Protein AF-A0A9W6T8D8-F1 (afdb_monomer_lite)

pLDDT: mean 71.71, std 23.25, range [27.03, 98.31]

Secondary structure (DSSP, 8-state):
-EEEEE-TTS-EEEEEES-EEEE--TTS--EEEEEEEEEEEE-SSSTT-EEEEEEEEEEEEEEE--SS------S-----------PPEEEEEEEEEEEEE-TT--HHHHHHHHHHHHHHHHHHHHHHHHHT-S---SS-----------PPP---EEEEEEEEEEEEEPPPHHHHHHHHHHHHHHHHHHHHHHHHHHHHHHHHHHHHHHHHH-TT-EEETTEEEPPTT-TTS---TTS----------PPP-------------------------------------

InterPro domains:
  IPR045167 Hobbit [PF10344] (85-202)
  IPR045167 Hobbit [PTHR15678] (3-265)

Organism: Candida boidinii (NCBI:txid5477)

Foldseek 3Di:
DKDWDQFPVRWIKIWDFDDWDWDDDPPDFTKIWTQKIWIWTAAPVDPPDTDTFKIFGTKMKTWPQDLDDDDDDPPDDDDDDDDSPSFTEIEIATAEIEGEAEPPRPVVVVVVRVVVVVLVVVLVVVQVVVVPDPPDDPPDDSDRDDDDDDDDDPDHHYHYHYNYYHYYYDDDPVVVVVVVVVVVVVVVVVVVVVVVVVVVVVVVVVVVVCCVVCVQFDDDPNHTDDHPPDPPPDDPVPPDDDPDPPPPPDPDDPPDDDDDDDDDDDDDDDDDDDPPPPPPPDDDDDDDD

Radius of gyration: 36.95 Å; chains: 1; bounding box: 93×51×104 Å

Sequence (289 aa):
MMLHVTLPSSIKLLLELSSFDLKKSSSQIPHMSFTALRFYSIHPYKEDMWTPLLILSYAVIKLNMDKNLPIDTDQHSEDSDDHEDSSTQILIDATSFRFEVPFEFVFYKVFDNLLTFFKSCKQLKYNFKNLMKSDLPKDFKNSTILPVKVHPLKVPKIRLKAKYFEFSMHDDPLEVRLASIYLIGFIEQKSRISKLTSFATLETKWKNELMEKYPNIKFKNGIPVPPEGNNNYYDSSLTLKNNETIHHNGPPLFQNNSFHSTSSSPTVERERSRTKSIKIRKRISKFRI

Structure (mmCIF, N/CA/C/O backbone):
data_AF-A0A9W6T8D8-F1
#
_entry.id   AF-A0A9W6T8D8-F1
#
loop_
_atom_site.group_PDB
_atom_site.id
_atom_site.type_symbol
_atom_site.label_atom_id
_atom_site.label_alt_id
_atom_site.label_comp_id
_atom_site.label_asym_id
_atom_site.label_entity_id
_atom_site.label_seq_id
_atom_site.pdbx_PDB_ins_code
_atom_site.Cartn_x
_atom_site.Cartn_y
_atom_site.Cartn_z
_atom_site.occupancy
_atom_site.B_iso_or_equiv
_atom_site.auth_seq_id
_atom_site.auth_comp_id
_atom_site.auth_asym_id
_atom_site.auth_atom_id
_atom_site.pdbx_PDB_model_num
ATOM 1 N N . MET A 1 1 ? -8.307 6.055 -18.813 1.00 84.19 1 MET A N 1
ATOM 2 C CA . MET A 1 1 ? -7.690 4.941 -19.567 1.00 84.19 1 MET A CA 1
ATOM 3 C C . MET A 1 1 ? -7.432 3.781 -18.622 1.00 84.19 1 MET A C 1
ATOM 5 O O . MET A 1 1 ? -6.926 4.007 -17.530 1.00 84.19 1 MET A O 1
ATOM 9 N N . MET A 1 2 ? -7.779 2.564 -19.029 1.00 87.94 2 MET A N 1
ATOM 10 C CA . MET A 1 2 ? -7.555 1.350 -18.247 1.00 87.94 2 MET A CA 1
ATOM 11 C C . MET A 1 2 ? -6.718 0.381 -19.081 1.00 87.94 2 MET A C 1
ATOM 13 O O . MET A 1 2 ? -7.035 0.143 -20.244 1.00 87.94 2 MET A O 1
ATOM 17 N N . LEU A 1 3 ? -5.630 -0.125 -18.509 1.00 89.38 3 LEU A N 1
ATOM 18 C CA . LEU A 1 3 ? -4.681 -1.017 -19.158 1.00 89.38 3 LEU A CA 1
ATOM 19 C C . LEU A 1 3 ? -4.629 -2.333 -18.384 1.00 89.38 3 LEU A C 1
ATOM 21 O O . LEU A 1 3 ? -4.233 -2.364 -17.220 1.00 89.38 3 LEU A O 1
ATOM 25 N N . HIS A 1 4 ? -5.007 -3.417 -19.052 1.00 89.69 4 HIS A N 1
ATOM 26 C CA . HIS A 1 4 ? -4.868 -4.769 -18.529 1.00 89.69 4 HIS A CA 1
ATOM 27 C C . HIS A 1 4 ? -3.525 -5.348 -18.984 1.00 89.69 4 HIS A C 1
ATOM 29 O O . HIS A 1 4 ? -3.260 -5.434 -20.183 1.00 89.69 4 HIS A O 1
ATOM 35 N N . VAL A 1 5 ? -2.671 -5.729 -18.036 1.00 86.12 5 VAL A N 1
ATOM 36 C CA . VAL A 1 5 ? -1.340 -6.283 -18.305 1.00 86.12 5 VAL A CA 1
ATOM 37 C C . VAL A 1 5 ? -1.267 -7.692 -17.737 1.00 86.12 5 VAL A C 1
ATOM 39 O O . VAL A 1 5 ? -1.372 -7.896 -16.531 1.00 86.12 5 VAL A O 1
ATOM 42 N N . THR A 1 6 ? -1.050 -8.671 -18.609 1.00 86.12 6 THR A N 1
ATOM 43 C CA . THR A 1 6 ? -0.753 -10.051 -18.216 1.00 86.12 6 THR A CA 1
ATOM 44 C C . THR A 1 6 ? 0.753 -10.266 -18.232 1.00 86.12 6 THR A C 1
ATOM 46 O O . THR A 1 6 ? 1.388 -10.193 -19.286 1.00 86.12 6 THR A O 1
ATOM 49 N N . LEU A 1 7 ? 1.333 -10.516 -17.063 1.00 83.81 7 LEU A N 1
ATOM 50 C CA . LEU A 1 7 ? 2.748 -10.841 -16.921 1.00 83.81 7 LEU A CA 1
ATOM 51 C C . LEU A 1 7 ? 3.029 -12.309 -17.312 1.00 83.81 7 LEU A C 1
ATOM 53 O O . LEU A 1 7 ? 2.110 -13.131 -17.283 1.00 83.81 7 LEU A O 1
ATOM 57 N N . PRO A 1 8 ? 4.291 -12.669 -17.626 1.00 73.81 8 PRO A N 1
ATOM 58 C CA . PRO A 1 8 ? 4.655 -14.002 -18.116 1.00 73.81 8 PRO A CA 1
ATOM 59 C C . PRO A 1 8 ? 4.225 -15.183 -17.232 1.00 73.81 8 PRO A C 1
ATOM 61 O O . PRO A 1 8 ? 3.839 -16.211 -17.776 1.00 73.81 8 PRO A O 1
ATOM 64 N N . SER A 1 9 ? 4.213 -15.059 -15.897 1.00 77.94 9 SER A N 1
ATOM 65 C CA . SER A 1 9 ? 3.712 -16.127 -15.012 1.00 77.94 9 SER A CA 1
ATOM 66 C C . SER A 1 9 ? 2.195 -16.063 -14.769 1.00 77.94 9 SER A C 1
ATOM 68 O O . SER A 1 9 ? 1.725 -16.402 -13.681 1.00 77.94 9 SER A O 1
ATOM 70 N N . SER A 1 10 ? 1.411 -15.583 -15.740 1.00 79.56 10 SER A N 1
ATOM 71 C CA . SER A 1 10 ? -0.056 -15.441 -15.668 1.00 79.56 10 SER A CA 1
ATOM 72 C C . SER A 1 10 ? -0.592 -14.508 -14.567 1.00 79.56 10 SER A C 1
ATOM 74 O O . SER A 1 10 ? -1.782 -14.523 -14.258 1.00 79.56 10 SER A O 1
ATOM 76 N N . ILE A 1 11 ? 0.250 -13.635 -14.004 1.00 82.94 11 ILE A N 1
ATOM 77 C CA . ILE A 1 11 ? -0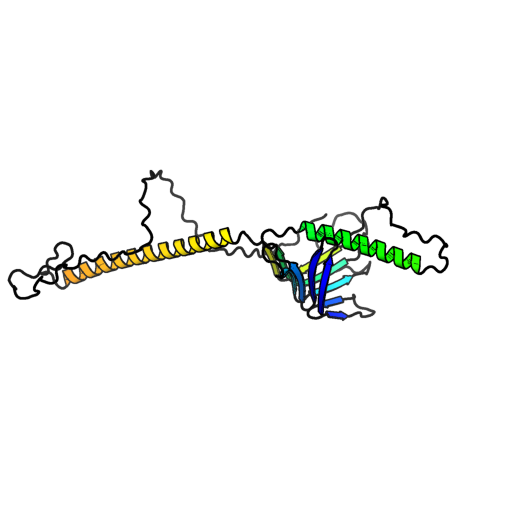.212 -12.596 -13.073 1.00 82.94 11 ILE A CA 1
ATOM 78 C C . ILE A 1 11 ? -0.937 -11.518 -13.878 1.00 82.94 11 ILE A C 1
ATOM 80 O O . ILE A 1 11 ? -0.330 -10.865 -14.732 1.00 82.94 11 ILE A O 1
ATOM 84 N N . LYS A 1 12 ? -2.229 -11.321 -13.598 1.00 87.44 12 LYS A N 1
ATOM 85 C CA . LYS A 1 12 ? -3.007 -10.223 -14.175 1.00 87.44 12 LYS A CA 1
ATOM 86 C C . LYS A 1 12 ? -2.868 -8.988 -13.288 1.00 87.44 12 LYS A C 1
ATOM 88 O O . LYS A 1 12 ? -3.134 -9.034 -12.088 1.00 87.44 12 LYS A O 1
ATOM 93 N N . LEU A 1 13 ? -2.458 -7.888 -13.901 1.00 89.56 13 LEU A N 1
ATOM 94 C CA . LEU A 1 13 ? -2.385 -6.570 -13.293 1.00 89.56 13 LEU A CA 1
ATOM 95 C C . LEU A 1 13 ? -3.294 -5.620 -14.057 1.00 89.56 13 LEU A C 1
ATOM 97 O O . LEU A 1 13 ? -3.401 -5.690 -15.283 1.00 89.56 13 LEU A O 1
ATOM 101 N N . LEU A 1 14 ? -3.902 -4.694 -13.331 1.00 92.00 14 LEU A N 1
ATOM 102 C CA . LEU A 1 14 ? -4.731 -3.654 -13.916 1.00 92.00 14 LEU A CA 1
ATOM 103 C C . LEU A 1 14 ? -4.178 -2.295 -13.507 1.00 92.00 14 LEU A C 1
ATOM 105 O O . LEU A 1 14 ? -4.025 -1.997 -12.324 1.00 92.00 14 LEU A O 1
ATOM 109 N N . LEU A 1 15 ? -3.867 -1.477 -14.505 1.00 91.75 15 LEU A N 1
ATOM 110 C CA . LEU A 1 15 ? -3.426 -0.105 -14.324 1.00 91.75 15 LEU A CA 1
ATOM 111 C C . LEU A 1 15 ? -4.526 0.831 -14.812 1.00 91.75 15 LEU A C 1
ATOM 113 O O . LEU A 1 15 ? -4.940 0.777 -15.967 1.00 91.75 15 LEU A O 1
ATOM 117 N N . GLU A 1 16 ? -4.989 1.709 -13.935 1.00 93.31 16 GLU A N 1
ATOM 118 C CA . GLU A 1 16 ? -5.996 2.714 -14.251 1.00 93.31 16 GLU A CA 1
ATOM 119 C C . GLU A 1 16 ? -5.389 4.114 -14.149 1.00 93.31 16 GLU A C 1
ATOM 121 O O . GLU A 1 16 ? -4.713 4.451 -13.175 1.00 93.31 16 GLU A O 1
ATOM 126 N N . LEU A 1 17 ? -5.658 4.939 -15.157 1.00 91.81 17 LEU A N 1
ATOM 127 C CA . LEU A 1 17 ? -5.233 6.329 -15.237 1.00 91.81 17 LEU A CA 1
ATOM 128 C C . LEU A 1 17 ? -6.442 7.201 -15.594 1.00 91.81 17 LEU A C 1
ATOM 130 O O . LEU A 1 17 ? -6.958 7.120 -16.709 1.00 91.81 17 LEU A O 1
ATOM 134 N N . SER A 1 18 ? -6.926 8.003 -14.646 1.00 87.69 18 SER A N 1
ATOM 135 C CA . SER A 1 18 ? -8.210 8.718 -14.773 1.00 87.69 18 SER A CA 1
ATOM 136 C C . SER A 1 18 ? -8.126 9.953 -15.682 1.00 87.69 18 SER A C 1
ATOM 138 O O . SER A 1 18 ? -8.939 10.096 -16.590 1.00 87.69 18 SER A O 1
ATOM 140 N N . SER A 1 19 ? -7.079 10.763 -15.526 1.00 85.69 19 SER A N 1
ATOM 141 C CA . SER A 1 19 ? -6.779 11.916 -16.386 1.00 85.69 19 SER A CA 1
ATOM 142 C C . SER A 1 19 ? -5.274 12.002 -16.562 1.00 85.69 19 SER A C 1
ATOM 144 O O . SER A 1 19 ? -4.545 11.713 -15.613 1.00 85.69 19 SER A O 1
ATOM 146 N N . PHE A 1 20 ? -4.815 12.375 -17.750 1.00 85.94 20 PHE A N 1
ATOM 147 C CA . PHE A 1 20 ? -3.400 12.461 -18.085 1.00 85.94 20 PHE A CA 1
ATOM 148 C C . PHE A 1 20 ? -3.147 13.739 -18.868 1.00 85.94 20 PHE A C 1
ATOM 150 O O . PHE A 1 20 ? -3.608 13.866 -19.998 1.00 85.94 20 PHE A O 1
ATOM 157 N N . ASP A 1 21 ? -2.381 14.643 -18.272 1.00 86.81 21 ASP A N 1
ATOM 158 C CA . ASP A 1 21 ? -1.946 15.873 -18.913 1.00 86.81 21 ASP A CA 1
ATOM 159 C C . ASP A 1 21 ? -0.422 15.893 -18.944 1.00 86.81 21 ASP A C 1
ATOM 161 O O . ASP A 1 21 ? 0.249 15.881 -17.908 1.00 86.81 21 ASP A O 1
ATOM 165 N N . LEU A 1 22 ? 0.132 15.939 -20.150 1.00 86.56 22 LEU A N 1
ATOM 166 C CA . LEU A 1 22 ? 1.559 16.110 -20.364 1.00 86.56 22 LEU A CA 1
ATOM 167 C C . LEU A 1 22 ? 1.806 17.530 -20.859 1.00 86.56 22 LEU A C 1
ATOM 169 O O . LEU A 1 22 ? 1.395 17.891 -21.960 1.00 86.56 22 LEU A O 1
ATOM 173 N N . LYS A 1 23 ? 2.501 18.333 -20.055 1.00 84.12 23 LYS A N 1
ATOM 174 C CA . LYS A 1 23 ? 2.891 19.689 -20.437 1.00 84.12 23 LYS A CA 1
ATOM 175 C C . LYS A 1 23 ? 4.403 19.735 -20.582 1.00 84.12 23 LYS A C 1
ATOM 177 O O . LYS A 1 23 ? 5.155 19.556 -19.623 1.00 84.12 23 LYS A O 1
ATOM 182 N N . LYS A 1 24 ? 4.850 19.981 -21.810 1.00 72.62 24 LYS A N 1
ATOM 183 C CA . LYS A 1 24 ? 6.251 20.244 -22.130 1.00 72.62 24 LYS A CA 1
ATOM 184 C C . LYS A 1 24 ? 6.344 21.674 -22.644 1.00 72.62 24 LYS A C 1
ATOM 186 O O . LYS A 1 24 ? 5.830 21.968 -23.716 1.00 72.62 24 LYS A O 1
ATOM 191 N N . SER A 1 25 ? 6.980 22.551 -21.877 1.00 65.94 25 SER A N 1
ATOM 192 C CA . SER A 1 25 ? 7.366 23.883 -22.348 1.00 65.94 25 SER A CA 1
ATOM 193 C C . SER A 1 25 ? 8.871 23.889 -22.581 1.00 65.94 25 SER A C 1
ATOM 195 O O . SER A 1 25 ? 9.606 23.277 -21.812 1.00 65.94 25 SER A O 1
ATOM 197 N N . SER A 1 26 ? 9.334 24.559 -23.639 1.00 60.53 26 SER A N 1
ATOM 198 C CA . SER A 1 26 ? 10.758 24.601 -24.010 1.00 60.53 26 SER A CA 1
ATOM 199 C C . SER A 1 26 ? 11.656 25.203 -22.921 1.00 60.53 26 SER A C 1
ATOM 201 O O . SER A 1 26 ? 12.861 24.978 -22.950 1.00 60.53 26 SER A O 1
ATOM 203 N N . SER A 1 27 ? 11.079 25.948 -21.973 1.00 63.16 27 SER A N 1
ATOM 204 C CA . SER A 1 27 ? 11.801 26.632 -20.891 1.00 63.16 27 SER A CA 1
ATOM 205 C C . SER A 1 27 ? 11.417 26.154 -19.487 1.00 63.16 27 SER A C 1
ATOM 207 O O . SER A 1 27 ? 12.015 26.605 -18.518 1.00 63.16 27 SER A O 1
ATOM 209 N N . GLN A 1 28 ? 10.419 25.272 -19.341 1.00 71.31 28 GLN A N 1
ATOM 210 C CA . GLN A 1 28 ? 10.009 24.747 -18.031 1.00 71.31 28 GLN A CA 1
ATOM 211 C C . GLN A 1 28 ? 10.312 23.258 -17.923 1.00 71.31 28 GLN A C 1
ATOM 213 O O . GLN A 1 28 ? 10.276 22.523 -18.910 1.00 71.31 28 GLN A O 1
ATOM 218 N N . ILE A 1 29 ? 10.539 22.805 -16.690 1.00 78.69 29 ILE A N 1
ATOM 219 C CA . ILE A 1 29 ? 10.742 21.392 -16.376 1.00 78.69 29 ILE A CA 1
ATOM 220 C C . ILE A 1 29 ? 9.543 20.589 -16.915 1.00 78.69 29 ILE A C 1
ATOM 222 O O . ILE A 1 29 ? 8.394 20.915 -16.580 1.00 78.69 29 ILE A O 1
ATOM 226 N N . PRO A 1 30 ? 9.777 19.553 -17.745 1.00 84.25 30 PRO A N 1
ATOM 227 C CA . PRO A 1 30 ? 8.700 18.720 -18.252 1.00 84.25 30 PRO A CA 1
ATOM 228 C C . PRO A 1 30 ? 7.969 18.084 -17.073 1.00 84.25 30 PRO A C 1
ATOM 230 O O . PRO A 1 30 ? 8.586 17.447 -16.209 1.00 84.25 30 PRO A O 1
ATOM 233 N N . HIS A 1 31 ? 6.652 18.275 -17.035 1.00 86.56 31 HIS A N 1
ATOM 234 C CA . HIS A 1 31 ? 5.818 17.719 -15.987 1.00 86.56 31 HIS A CA 1
ATOM 235 C C . HIS A 1 31 ? 4.615 16.982 -16.559 1.00 86.56 31 HIS A C 1
ATOM 237 O O . HIS A 1 31 ? 4.022 17.353 -17.574 1.00 86.56 31 HIS A O 1
ATOM 243 N N . MET A 1 32 ? 4.283 15.901 -15.876 1.00 89.12 32 MET A N 1
ATOM 244 C CA . MET A 1 32 ? 3.198 14.998 -16.198 1.00 89.12 32 MET A CA 1
ATOM 245 C C . MET A 1 32 ? 2.253 14.986 -15.008 1.00 89.12 32 MET A C 1
ATOM 247 O O . MET A 1 32 ? 2.658 14.603 -13.913 1.00 89.12 32 MET A O 1
ATOM 251 N N . SER A 1 33 ? 1.014 15.421 -15.199 1.00 89.69 33 SER A N 1
ATOM 252 C CA . SER A 1 33 ? 0.003 15.445 -14.146 1.00 89.69 33 SER A CA 1
ATOM 253 C C . SER A 1 33 ? -1.100 14.434 -14.409 1.00 89.69 33 SER A C 1
ATOM 255 O O . SER A 1 33 ? -1.532 14.248 -15.546 1.00 89.69 33 SER A O 1
ATOM 257 N N . PHE A 1 34 ? -1.572 13.792 -13.346 1.00 91.62 34 PHE A N 1
ATOM 258 C CA . PHE A 1 34 ? -2.711 12.891 -13.400 1.00 91.62 34 PHE A CA 1
ATOM 259 C C . PHE A 1 34 ? -3.583 12.988 -12.152 1.00 91.62 34 PHE A C 1
ATOM 261 O O . PHE A 1 34 ? -3.105 13.180 -11.031 1.00 91.62 34 PHE A O 1
ATOM 268 N N . THR A 1 35 ? -4.889 12.821 -12.351 1.00 91.50 35 THR A N 1
ATOM 269 C CA . THR A 1 35 ? -5.886 12.866 -11.271 1.00 91.50 35 THR A CA 1
ATOM 270 C C . THR A 1 35 ? -5.830 11.623 -10.393 1.00 91.50 35 THR A C 1
ATOM 272 O O . THR A 1 35 ? -5.919 11.727 -9.175 1.00 91.50 35 THR A O 1
ATOM 275 N N . ALA A 1 36 ? -5.671 10.445 -10.988 1.00 91.25 36 ALA A N 1
ATOM 276 C CA . ALA A 1 36 ? -5.505 9.201 -10.252 1.00 91.25 36 ALA A CA 1
ATOM 277 C C . ALA A 1 36 ? -4.711 8.208 -11.097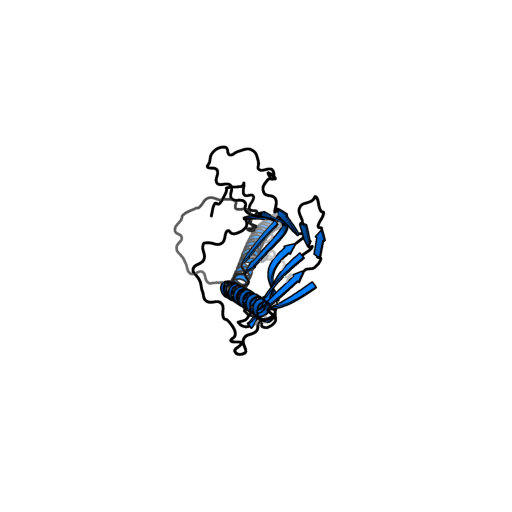 1.00 91.25 36 ALA A C 1
ATOM 279 O O . ALA A 1 36 ? -5.059 7.984 -12.257 1.00 91.25 36 ALA A O 1
ATOM 280 N N . LEU A 1 37 ? -3.676 7.624 -10.498 1.00 93.50 37 LEU A N 1
ATOM 281 C CA . LEU A 1 37 ? -2.970 6.443 -10.982 1.00 93.50 37 LEU A CA 1
ATOM 282 C C . LEU A 1 37 ? -3.242 5.323 -9.984 1.00 93.50 37 LEU A C 1
ATOM 284 O O . LEU A 1 37 ? -2.915 5.454 -8.803 1.00 93.50 37 LEU A O 1
ATOM 288 N N . ARG A 1 38 ? -3.854 4.238 -10.448 1.00 93.62 38 ARG A N 1
ATOM 289 C CA . ARG A 1 38 ? -4.213 3.099 -9.605 1.00 93.62 38 ARG A CA 1
ATOM 290 C C . ARG A 1 38 ? -3.635 1.828 -10.184 1.00 93.62 38 ARG A C 1
ATOM 292 O O . ARG A 1 38 ? -3.675 1.608 -11.392 1.00 93.62 38 ARG A O 1
ATOM 299 N N . PHE A 1 39 ? -3.091 1.011 -9.305 1.00 92.69 39 PHE A N 1
ATOM 300 C CA . PHE A 1 39 ? -2.518 -0.275 -9.628 1.00 92.69 39 PHE A CA 1
ATOM 301 C C . PHE A 1 39 ? -3.250 -1.336 -8.824 1.00 92.69 39 PHE A C 1
ATOM 303 O O . PHE A 1 39 ? -3.294 -1.263 -7.593 1.00 92.69 39 PHE A O 1
ATOM 310 N N . TYR A 1 40 ? -3.822 -2.301 -9.528 1.00 93.00 40 TYR A N 1
ATOM 311 C CA . TYR A 1 40 ? -4.589 -3.387 -8.951 1.00 93.00 40 TYR A CA 1
ATOM 312 C C . TYR A 1 40 ? -3.970 -4.731 -9.313 1.00 93.00 40 TYR A C 1
ATOM 314 O O . TYR A 1 40 ? -3.386 -4.912 -10.385 1.00 93.00 40 TYR A O 1
ATOM 322 N N . SER A 1 41 ? -4.173 -5.688 -8.420 1.00 90.88 41 SER A N 1
ATOM 323 C CA . SER A 1 41 ? -3.880 -7.100 -8.633 1.00 90.88 41 SER A CA 1
ATOM 324 C C . SER A 1 41 ? -5.123 -7.930 -8.350 1.00 90.88 41 SER A C 1
ATOM 326 O O . SER A 1 41 ? -6.037 -7.465 -7.668 1.00 90.88 41 SER A O 1
ATOM 328 N N . ILE A 1 42 ? -5.144 -9.163 -8.850 1.00 89.06 42 ILE A N 1
ATOM 329 C CA . ILE A 1 42 ? -6.152 -10.149 -8.457 1.00 89.06 42 ILE A CA 1
ATOM 330 C C . ILE A 1 42 ? -6.052 -10.407 -6.947 1.00 89.06 42 ILE A C 1
ATOM 332 O O . ILE A 1 42 ? -4.947 -10.536 -6.407 1.00 89.06 42 ILE A O 1
ATOM 336 N N . HIS A 1 43 ? -7.207 -10.484 -6.291 1.00 87.81 43 HIS A N 1
ATOM 337 C CA . HIS A 1 43 ? -7.348 -10.849 -4.890 1.00 87.81 43 HIS A CA 1
ATOM 338 C C . HIS A 1 43 ? -6.895 -12.308 -4.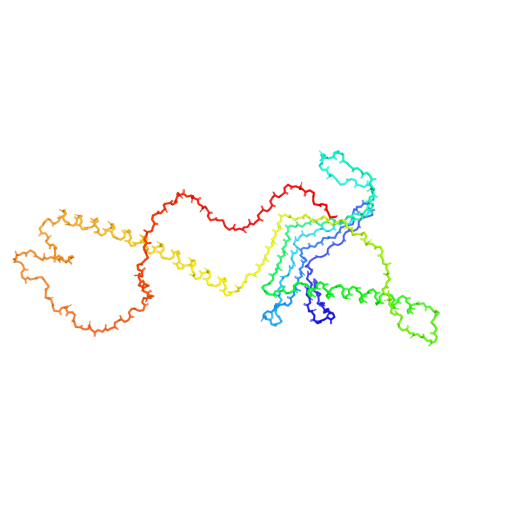667 1.00 87.81 43 HIS A C 1
ATOM 340 O O . HIS A 1 43 ? -7.347 -13.191 -5.391 1.00 87.81 43 HIS A O 1
ATOM 346 N N . PRO A 1 44 ? -6.089 -12.623 -3.636 1.00 84.50 44 PRO A N 1
ATOM 347 C CA . PRO A 1 44 ? -5.591 -13.988 -3.419 1.00 84.50 44 PRO A CA 1
ATOM 348 C C . PRO A 1 44 ? -6.697 -15.013 -3.098 1.00 84.50 44 PRO A C 1
ATOM 350 O O . PRO A 1 44 ? -6.668 -16.122 -3.608 1.00 84.50 44 PRO A O 1
ATOM 353 N N . TYR A 1 45 ? -7.696 -14.630 -2.295 1.00 81.31 45 TYR A N 1
ATOM 354 C CA . TYR A 1 45 ? -8.817 -15.497 -1.886 1.00 81.31 45 TYR A CA 1
ATOM 355 C C . TYR A 1 45 ? -10.000 -15.606 -2.876 1.00 81.31 45 TYR A C 1
ATOM 357 O O . TYR A 1 45 ? -10.771 -16.557 -2.803 1.00 81.31 45 TYR A O 1
ATOM 365 N N . LYS A 1 46 ? -10.214 -14.617 -3.758 1.00 81.50 46 LYS A N 1
ATOM 366 C CA . LYS A 1 46 ? -11.371 -14.583 -4.672 1.00 81.50 46 LYS A CA 1
ATOM 367 C C . LYS A 1 46 ? -10.895 -14.431 -6.104 1.00 81.50 46 LYS A C 1
ATOM 369 O O . LYS A 1 46 ? -10.332 -13.395 -6.457 1.00 81.50 46 LYS A O 1
ATOM 374 N N . GLU A 1 47 ? -11.176 -15.441 -6.914 1.00 76.75 47 GLU A N 1
ATOM 375 C CA . GLU A 1 47 ? -10.904 -15.404 -8.346 1.00 76.75 47 GLU A CA 1
ATOM 376 C C . GLU A 1 47 ? -11.655 -14.225 -8.998 1.00 76.75 47 GLU A C 1
ATOM 378 O O . GLU A 1 47 ? -12.775 -13.887 -8.612 1.00 76.75 47 GLU A O 1
ATOM 383 N N . ASP A 1 48 ? -10.981 -13.538 -9.924 1.00 80.88 48 ASP A N 1
ATOM 384 C CA . ASP A 1 48 ? -11.480 -12.395 -10.710 1.00 80.88 48 ASP A CA 1
ATOM 385 C C . ASP A 1 48 ? -11.925 -11.127 -9.945 1.00 80.88 48 ASP A C 1
ATOM 387 O O . ASP A 1 48 ? -12.498 -10.205 -10.531 1.00 80.88 48 ASP A O 1
ATOM 391 N N . MET A 1 49 ? -11.587 -10.998 -8.659 1.00 87.62 49 MET A N 1
ATOM 392 C CA . MET A 1 49 ? -11.747 -9.744 -7.911 1.00 87.62 49 MET A CA 1
ATOM 393 C C . MET A 1 49 ? -10.473 -8.895 -7.966 1.00 87.62 49 MET A C 1
ATOM 395 O O . MET A 1 49 ? -9.381 -9.386 -7.690 1.00 87.62 49 MET A O 1
ATOM 399 N N . TRP A 1 50 ? -10.608 -7.599 -8.256 1.00 91.00 50 TRP A N 1
ATOM 400 C CA . TRP A 1 50 ? -9.488 -6.655 -8.245 1.00 91.00 50 TRP A CA 1
ATOM 401 C C . TRP A 1 50 ? -9.305 -6.023 -6.865 1.00 91.00 50 TRP A C 1
ATOM 403 O O . TRP A 1 50 ? -10.227 -5.429 -6.310 1.00 91.00 50 TRP A O 1
ATOM 413 N N . THR A 1 51 ? -8.087 -6.098 -6.342 1.00 91.06 51 THR A N 1
ATOM 414 C CA . THR A 1 51 ? -7.659 -5.416 -5.115 1.00 91.06 51 THR A CA 1
ATOM 415 C C . THR A 1 51 ? -6.647 -4.329 -5.431 1.00 91.06 51 THR A C 1
ATOM 417 O O . THR A 1 51 ? -5.709 -4.590 -6.194 1.00 91.06 51 THR A O 1
ATOM 420 N N . PRO A 1 52 ? -6.805 -3.115 -4.879 1.00 90.38 52 PRO A N 1
ATOM 421 C CA . PRO A 1 52 ? -5.812 -2.069 -5.044 1.00 90.38 52 PRO A CA 1
ATOM 422 C C . PRO A 1 52 ? -4.532 -2.454 -4.302 1.00 90.38 52 PRO A C 1
ATOM 424 O O . PRO A 1 52 ? -4.571 -2.937 -3.177 1.00 90.38 52 PRO A O 1
ATOM 427 N N . LEU A 1 53 ? -3.396 -2.216 -4.946 1.00 92.44 53 LEU A N 1
ATOM 428 C CA . LEU A 1 53 ? -2.070 -2.321 -4.339 1.00 92.44 53 LEU A CA 1
ATOM 429 C C . LEU A 1 53 ? -1.460 -0.936 -4.120 1.00 92.44 53 LEU A C 1
ATOM 431 O O . LEU A 1 53 ? -0.798 -0.675 -3.119 1.00 92.44 53 LEU A O 1
ATOM 435 N N . LEU A 1 54 ? -1.676 -0.029 -5.076 1.00 93.62 54 LEU A N 1
ATOM 436 C CA . LEU A 1 54 ? -1.159 1.332 -5.016 1.00 93.62 54 LEU A CA 1
ATOM 437 C C . LEU A 1 54 ? -2.158 2.299 -5.638 1.00 93.62 54 LEU A C 1
ATOM 439 O O . LEU A 1 54 ? -2.645 2.080 -6.745 1.00 93.62 54 LEU A O 1
ATOM 443 N N . ILE A 1 55 ? -2.437 3.391 -4.936 1.00 94.19 55 ILE A N 1
ATOM 444 C CA . ILE A 1 55 ? -3.272 4.485 -5.422 1.00 94.19 55 ILE A CA 1
ATOM 445 C C . ILE A 1 55 ? -2.531 5.794 -5.187 1.00 94.19 55 ILE A C 1
ATOM 447 O O . ILE A 1 55 ? -2.157 6.136 -4.066 1.00 94.19 55 ILE A O 1
ATOM 451 N N . LEU A 1 56 ? -2.356 6.549 -6.260 1.00 94.12 56 LEU A N 1
ATOM 452 C CA . LEU A 1 56 ? -1.746 7.862 -6.242 1.00 94.12 56 LEU A CA 1
ATOM 453 C C . LEU A 1 56 ? -2.745 8.877 -6.791 1.00 94.12 56 LEU A C 1
ATOM 455 O O . LEU A 1 56 ? -3.094 8.824 -7.970 1.00 94.12 56 LEU A O 1
ATOM 459 N N . SER A 1 57 ? -3.209 9.788 -5.938 1.00 93.62 57 SER A N 1
ATOM 460 C CA . SER A 1 57 ? -4.241 10.767 -6.297 1.00 93.62 57 SER A CA 1
ATOM 461 C C . SER A 1 57 ? -3.656 12.167 -6.411 1.00 93.62 57 SER A C 1
ATOM 463 O O . SER A 1 57 ? -2.893 12.606 -5.543 1.00 93.62 57 SER A O 1
ATOM 465 N N . TYR A 1 58 ? -4.085 12.868 -7.459 1.00 92.81 58 TYR A N 1
ATOM 466 C CA . TYR A 1 58 ? -3.696 14.222 -7.838 1.00 92.81 58 TYR A CA 1
ATOM 467 C C . TYR A 1 58 ? -2.186 14.398 -7.744 1.00 92.81 58 TYR A C 1
ATOM 469 O O . TYR A 1 58 ? -1.687 15.051 -6.821 1.00 92.81 58 TYR A O 1
ATOM 477 N N . ALA A 1 59 ? -1.468 13.752 -8.660 1.00 91.00 59 ALA A N 1
ATOM 478 C CA . ALA A 1 59 ? -0.019 13.777 -8.665 1.00 91.00 59 ALA A CA 1
ATOM 479 C C . ALA A 1 59 ? 0.551 14.432 -9.916 1.00 91.00 59 ALA A C 1
ATOM 481 O O . ALA A 1 59 ? 0.004 14.335 -11.013 1.00 91.00 59 ALA A O 1
ATOM 482 N N . VAL A 1 60 ? 1.675 15.106 -9.710 1.00 90.25 60 VAL A N 1
ATOM 483 C CA . VAL A 1 60 ? 2.477 15.776 -10.720 1.00 90.25 60 VAL A CA 1
ATOM 484 C C . VAL A 1 60 ? 3.884 15.209 -10.629 1.00 90.25 60 VAL A C 1
ATOM 486 O O . VAL A 1 60 ? 4.557 15.328 -9.606 1.00 90.25 60 VAL A O 1
ATOM 489 N N . ILE A 1 61 ? 4.328 14.582 -11.709 1.00 90.44 61 ILE A N 1
ATOM 490 C CA . ILE A 1 61 ? 5.678 14.058 -11.863 1.00 90.44 61 ILE A CA 1
ATOM 491 C C . ILE A 1 61 ? 6.476 15.073 -12.668 1.00 90.44 61 ILE A C 1
ATOM 493 O O . ILE A 1 61 ? 6.157 15.337 -13.824 1.00 90.44 61 ILE A O 1
ATOM 497 N N . LYS A 1 62 ? 7.506 15.645 -12.053 1.00 89.44 62 LYS A N 1
ATOM 498 C CA . LYS A 1 62 ? 8.454 16.575 -12.670 1.00 89.44 62 LYS A CA 1
ATOM 499 C C . LYS A 1 62 ? 9.765 15.835 -12.902 1.00 89.44 62 LYS A C 1
ATOM 501 O O . LYS A 1 62 ? 10.316 15.237 -11.975 1.00 89.44 62 LYS A O 1
ATOM 506 N N . LEU A 1 63 ? 10.260 15.872 -14.135 1.00 84.88 63 LEU A N 1
ATOM 507 C CA . LEU A 1 63 ? 11.534 15.259 -14.502 1.00 84.88 63 LEU A CA 1
ATOM 508 C C . LEU A 1 63 ? 12.585 16.353 -14.614 1.00 84.88 63 LEU A C 1
ATOM 510 O O . LEU A 1 63 ? 12.641 17.052 -15.626 1.00 84.88 63 LEU A O 1
ATOM 514 N N . ASN A 1 64 ? 13.405 16.509 -13.576 1.00 78.19 64 ASN A N 1
ATOM 515 C CA . ASN A 1 64 ? 14.525 17.428 -13.650 1.00 78.19 64 ASN A CA 1
ATOM 516 C C . ASN A 1 64 ? 15.708 16.716 -14.314 1.00 78.19 64 ASN A C 1
ATOM 518 O O . ASN A 1 64 ? 16.342 15.832 -13.731 1.00 78.19 64 ASN A O 1
ATOM 522 N N . MET A 1 65 ? 15.946 17.080 -15.570 1.00 67.75 65 MET A N 1
ATOM 523 C CA . MET A 1 65 ? 17.092 16.623 -16.356 1.00 67.75 65 MET A CA 1
ATOM 524 C C . MET A 1 65 ? 18.262 17.608 -16.274 1.00 67.75 65 MET A C 1
ATOM 526 O O . MET A 1 65 ? 19.295 17.365 -16.897 1.00 67.75 65 MET A O 1
ATOM 530 N N . ASP A 1 66 ? 18.089 18.716 -15.551 1.00 58.09 66 ASP A N 1
ATOM 531 C CA . ASP A 1 66 ? 19.046 19.805 -15.522 1.00 58.09 66 ASP A CA 1
ATOM 532 C C . ASP A 1 66 ? 20.138 19.556 -14.481 1.00 58.09 66 ASP A C 1
ATOM 534 O O . ASP A 1 66 ? 19.867 19.176 -13.340 1.00 58.09 66 ASP A O 1
ATOM 538 N N . LYS A 1 67 ? 21.388 19.756 -14.901 1.00 53.78 67 LYS A N 1
ATOM 539 C CA . LYS A 1 67 ? 22.585 19.494 -14.090 1.00 53.78 67 LYS A CA 1
ATOM 540 C C . LYS A 1 67 ? 22.888 20.626 -13.101 1.00 53.78 67 LYS A C 1
ATOM 542 O O . LYS A 1 67 ? 23.633 20.394 -12.162 1.00 53.78 67 LYS A O 1
ATOM 547 N N . ASN A 1 68 ? 22.284 21.806 -13.285 1.00 44.88 68 ASN A N 1
ATOM 548 C CA . ASN A 1 68 ? 22.731 23.050 -12.646 1.00 44.88 68 ASN A CA 1
ATOM 549 C C . ASN A 1 68 ? 21.639 23.857 -11.921 1.00 44.88 68 ASN A C 1
ATOM 551 O O . ASN A 1 68 ? 21.909 24.991 -11.534 1.00 44.88 68 ASN A O 1
ATOM 555 N N . LEU A 1 69 ? 20.418 23.339 -11.722 1.00 46.09 69 LEU A N 1
ATOM 556 C CA . LEU A 1 69 ? 19.421 24.068 -10.926 1.00 46.09 69 LEU A CA 1
ATOM 557 C C . LEU A 1 69 ? 19.411 23.579 -9.469 1.00 46.09 69 LEU A C 1
ATOM 559 O O . LEU A 1 69 ? 18.921 22.472 -9.212 1.00 46.09 69 LEU A O 1
ATOM 563 N N . PRO A 1 70 ? 19.896 24.386 -8.504 1.00 42.09 70 PRO A N 1
ATOM 564 C CA . PRO A 1 70 ? 19.698 24.094 -7.097 1.00 42.09 70 PRO A CA 1
ATOM 565 C C . PRO A 1 70 ? 18.198 24.183 -6.811 1.00 42.09 70 PRO A C 1
ATOM 567 O O . PRO A 1 70 ? 17.577 25.235 -6.931 1.00 42.09 70 PRO A O 1
ATOM 570 N N . ILE A 1 71 ? 17.590 23.050 -6.470 1.00 47.31 71 ILE A N 1
ATOM 571 C CA . ILE A 1 71 ? 16.260 23.047 -5.865 1.00 47.31 71 ILE A CA 1
ATOM 572 C C . ILE A 1 71 ? 16.471 23.398 -4.402 1.00 47.31 71 ILE A C 1
ATOM 574 O O . ILE A 1 71 ? 17.121 22.618 -3.698 1.00 47.31 71 ILE A O 1
ATOM 578 N N . ASP A 1 72 ? 15.905 24.539 -3.996 1.00 51.50 72 ASP A N 1
ATOM 579 C CA . ASP A 1 72 ? 15.791 25.052 -2.629 1.00 51.50 72 ASP A CA 1
ATOM 580 C C . ASP A 1 72 ? 15.872 23.925 -1.598 1.00 51.50 72 ASP A C 1
ATOM 582 O O . ASP A 1 72 ? 14.914 23.196 -1.311 1.00 51.50 72 ASP A O 1
ATOM 586 N N . THR A 1 73 ? 17.090 23.730 -1.114 1.00 46.69 73 THR A N 1
ATOM 587 C CA . THR A 1 73 ? 17.392 22.888 0.025 1.00 46.69 73 THR A CA 1
ATOM 588 C C . THR A 1 73 ? 17.600 23.867 1.155 1.00 46.69 73 THR A C 1
ATOM 590 O O . THR A 1 73 ? 18.454 24.744 1.049 1.00 46.69 73 THR A O 1
ATOM 593 N N . ASP A 1 74 ? 16.771 23.738 2.188 1.00 46.66 74 ASP A N 1
ATOM 594 C CA . ASP A 1 74 ? 16.908 24.463 3.444 1.00 46.66 74 ASP A CA 1
ATOM 595 C C . ASP A 1 74 ? 18.394 24.553 3.824 1.00 46.66 74 ASP A C 1
ATOM 597 O O . ASP A 1 74 ? 19.083 23.533 3.945 1.00 46.66 74 ASP A O 1
ATOM 601 N N . GLN A 1 75 ? 18.883 25.788 3.938 1.00 43.50 75 GLN A N 1
ATOM 602 C CA . GLN A 1 75 ? 20.250 26.131 4.307 1.00 43.50 75 GLN A CA 1
ATOM 603 C C . GLN A 1 75 ? 20.538 25.606 5.715 1.00 43.50 75 GLN A C 1
ATOM 605 O O . GLN A 1 75 ? 20.272 26.308 6.675 1.00 43.50 75 GLN A O 1
ATOM 610 N N . HIS A 1 76 ? 21.014 24.368 5.847 1.00 42.88 76 HIS A N 1
ATOM 611 C CA . HIS A 1 76 ? 21.764 23.870 7.007 1.00 42.88 76 HIS A CA 1
ATOM 612 C C . HIS A 1 76 ? 22.317 22.471 6.704 1.00 42.88 76 HIS A C 1
ATOM 614 O O . HIS A 1 76 ? 21.761 21.453 7.115 1.00 42.88 76 HIS A O 1
ATOM 620 N N . SER A 1 77 ? 23.420 22.420 5.965 1.00 42.00 77 SER A N 1
ATOM 621 C CA . SER A 1 77 ? 24.477 21.424 6.171 1.00 42.00 77 SER A CA 1
ATOM 622 C C . SER A 1 77 ? 25.656 21.809 5.287 1.00 42.00 77 SER A C 1
ATOM 624 O O . SER A 1 77 ? 25.710 21.391 4.131 1.00 42.00 77 SER A O 1
ATOM 626 N N . GLU A 1 78 ? 26.536 22.647 5.826 1.00 48.53 78 GLU A N 1
ATOM 627 C CA . GLU A 1 78 ? 27.947 22.650 5.440 1.00 48.53 78 GLU A CA 1
ATOM 628 C C . GLU A 1 78 ? 28.565 21.322 5.917 1.00 48.53 78 GLU A C 1
ATOM 630 O O . GLU A 1 78 ? 28.052 20.701 6.852 1.00 48.53 78 GLU A O 1
ATOM 635 N N . ASP A 1 79 ? 29.612 20.883 5.224 1.00 50.16 79 ASP A N 1
ATOM 636 C CA . ASP A 1 79 ? 30.397 19.656 5.425 1.00 50.16 79 ASP A CA 1
ATOM 637 C C . ASP A 1 79 ? 29.827 18.361 4.811 1.00 50.16 79 ASP A C 1
ATOM 639 O O . ASP A 1 79 ? 29.088 17.599 5.440 1.00 50.16 79 ASP A O 1
ATOM 643 N N . SER A 1 80 ? 30.206 18.070 3.557 1.00 43.75 80 SER A N 1
ATOM 644 C CA . SER A 1 80 ? 30.963 16.849 3.182 1.00 43.75 80 SER A CA 1
ATOM 645 C C . SER A 1 80 ? 31.013 16.597 1.663 1.00 43.75 80 SER A C 1
ATOM 647 O O . SER A 1 80 ? 29.978 16.449 1.018 1.00 43.75 80 SER A O 1
ATOM 649 N N . ASP A 1 81 ? 32.248 16.481 1.163 1.00 41.19 81 ASP A N 1
ATOM 650 C CA . ASP A 1 81 ? 32.751 15.784 -0.033 1.00 41.19 81 ASP A CA 1
ATOM 651 C C . ASP A 1 81 ? 31.963 15.856 -1.354 1.00 41.19 81 ASP A C 1
ATOM 653 O O . ASP A 1 81 ? 31.007 15.117 -1.615 1.00 41.19 81 ASP A O 1
ATOM 657 N N . ASP A 1 82 ? 32.512 16.680 -2.248 1.00 44.94 82 ASP A N 1
ATOM 658 C CA . ASP A 1 82 ? 32.156 16.839 -3.652 1.00 44.94 82 ASP A CA 1
ATOM 659 C C . ASP A 1 82 ? 32.491 15.592 -4.490 1.00 44.94 82 ASP A C 1
ATOM 661 O O . ASP A 1 82 ? 33.561 15.442 -5.086 1.00 44.94 82 ASP A O 1
ATOM 665 N N . HIS A 1 83 ? 31.502 14.715 -4.631 1.00 45.72 83 HIS A N 1
ATOM 666 C CA . HIS A 1 83 ? 31.306 13.982 -5.876 1.00 45.72 83 HIS A CA 1
ATOM 667 C C . HIS A 1 83 ? 29.977 14.432 -6.490 1.00 45.72 83 HIS A C 1
ATOM 669 O O . HIS A 1 83 ? 28.903 14.016 -6.054 1.00 45.72 83 HIS A O 1
ATOM 675 N N . GLU A 1 84 ? 30.056 15.303 -7.503 1.00 51.97 84 GLU A N 1
ATOM 676 C CA . GLU A 1 84 ? 28.933 15.723 -8.349 1.00 51.97 84 GLU A CA 1
ATOM 677 C C . GLU A 1 84 ? 28.342 14.519 -9.103 1.00 51.97 84 GLU A C 1
ATOM 679 O O . GLU A 1 84 ? 28.623 14.254 -10.275 1.00 51.97 84 GLU A O 1
ATOM 684 N N . ASP A 1 85 ? 27.480 13.757 -8.436 1.00 54.66 85 ASP A N 1
ATOM 685 C CA . ASP A 1 85 ? 26.636 12.785 -9.111 1.00 54.66 85 ASP A CA 1
ATOM 686 C C . ASP A 1 85 ? 25.538 13.535 -9.872 1.00 54.66 85 ASP A C 1
ATOM 688 O O . ASP A 1 85 ? 24.491 13.883 -9.317 1.00 54.66 85 ASP A O 1
ATOM 692 N N . SER A 1 86 ? 25.773 13.746 -11.174 1.00 53.81 86 SER A N 1
ATOM 693 C CA . SER A 1 86 ? 24.814 14.284 -12.150 1.00 53.81 86 SER A CA 1
ATOM 694 C C . SER A 1 86 ? 23.617 13.333 -12.347 1.00 53.81 86 SER A C 1
ATOM 696 O O . SER A 1 86 ? 23.420 12.727 -13.406 1.00 53.81 86 SER A O 1
ATOM 698 N N . SER A 1 87 ? 22.843 13.108 -11.293 1.00 62.81 87 SER A N 1
ATOM 699 C CA . SER A 1 87 ? 21.740 12.158 -11.277 1.00 62.81 87 SER A CA 1
ATOM 700 C C . SER A 1 87 ? 20.445 12.866 -11.658 1.00 62.81 87 SER A C 1
ATOM 702 O O . SER A 1 87 ? 20.027 13.835 -11.029 1.00 62.81 87 SER A O 1
ATOM 704 N N . THR A 1 88 ? 19.790 12.363 -12.706 1.00 69.25 88 THR A N 1
ATOM 705 C CA . THR A 1 88 ? 18.417 12.740 -13.047 1.00 69.25 88 THR A CA 1
ATOM 706 C C . THR A 1 88 ? 17.533 12.593 -11.812 1.00 69.25 88 THR A C 1
ATOM 708 O O . THR A 1 88 ? 17.468 11.510 -11.216 1.00 69.25 88 THR A O 1
ATOM 711 N N . GLN A 1 89 ? 16.848 13.673 -11.435 1.00 82.50 89 GLN A N 1
ATOM 712 C CA . GLN A 1 89 ? 15.948 13.678 -10.290 1.00 82.50 89 GLN A CA 1
ATOM 713 C C . GLN A 1 89 ? 14.495 13.612 -10.756 1.00 82.50 89 GLN A C 1
ATOM 715 O O . GLN A 1 89 ? 14.023 14.443 -11.533 1.00 82.50 89 GLN A O 1
ATOM 720 N N . ILE A 1 90 ? 13.770 12.629 -10.231 1.00 87.19 90 ILE A N 1
ATOM 721 C CA . ILE A 1 90 ? 12.333 12.470 -10.449 1.00 87.19 90 ILE A CA 1
ATOM 722 C C . ILE A 1 90 ? 11.633 12.994 -9.198 1.00 87.19 90 ILE A C 1
ATOM 724 O O . ILE A 1 90 ? 11.756 12.397 -8.128 1.00 87.19 90 ILE A O 1
ATOM 728 N N . LEU A 1 91 ? 10.917 14.112 -9.313 1.00 88.88 91 LEU A N 1
ATOM 729 C CA . LEU A 1 91 ? 10.108 14.663 -8.227 1.00 88.88 91 LEU A CA 1
ATOM 730 C C . LEU A 1 91 ? 8.643 14.293 -8.460 1.00 88.88 91 LEU A C 1
ATOM 732 O O . LEU A 1 91 ? 8.067 14.631 -9.491 1.00 88.88 91 LEU A O 1
ATOM 736 N N . ILE A 1 92 ? 8.045 13.599 -7.500 1.00 90.94 92 ILE A N 1
ATOM 737 C CA . ILE A 1 92 ? 6.642 13.191 -7.514 1.00 90.94 92 ILE A CA 1
ATOM 738 C C . ILE A 1 92 ? 5.938 13.973 -6.409 1.00 90.94 92 ILE A C 1
ATOM 740 O O . ILE A 1 92 ? 6.096 13.653 -5.233 1.00 90.94 92 ILE A O 1
ATOM 744 N N . ASP A 1 93 ? 5.169 14.989 -6.787 1.00 92.00 93 ASP A N 1
ATOM 745 C CA . ASP A 1 93 ? 4.319 15.755 -5.876 1.00 92.00 93 ASP A CA 1
ATOM 746 C C . ASP A 1 93 ? 2.897 15.189 -5.947 1.00 92.00 93 ASP A C 1
ATOM 748 O O . ASP A 1 93 ? 2.279 15.235 -7.004 1.00 92.00 93 ASP A O 1
ATOM 752 N N . ALA A 1 94 ? 2.361 14.660 -4.849 1.00 94.06 94 ALA A N 1
ATOM 753 C CA . ALA A 1 94 ? 1.041 14.038 -4.797 1.00 94.06 94 ALA A CA 1
ATOM 754 C C . ALA A 1 94 ? 0.198 14.527 -3.616 1.00 94.06 94 ALA A C 1
ATOM 756 O O . ALA A 1 94 ? 0.705 14.867 -2.544 1.00 94.06 94 ALA A O 1
ATOM 757 N N . THR A 1 95 ? -1.125 14.504 -3.777 1.00 95.06 95 THR A N 1
ATOM 758 C CA . THR A 1 95 ? -2.032 14.812 -2.661 1.00 95.06 95 THR A CA 1
ATOM 759 C C . THR A 1 95 ? -2.162 13.620 -1.721 1.00 95.06 95 THR A C 1
ATOM 761 O O . THR A 1 95 ? -1.977 13.770 -0.514 1.00 95.06 95 THR A O 1
ATOM 764 N N . SER A 1 96 ? -2.426 12.427 -2.253 1.00 94.75 96 SER A N 1
ATOM 765 C CA . SER A 1 96 ? -2.477 11.206 -1.449 1.00 94.75 96 SER A CA 1
ATOM 766 C C . SER A 1 96 ? -1.726 10.069 -2.118 1.00 94.75 96 SER A C 1
ATOM 768 O O . SER A 1 96 ? -1.933 9.800 -3.300 1.00 94.75 96 SER A O 1
ATOM 770 N N . PHE A 1 97 ? -0.910 9.379 -1.334 1.00 95.25 97 PHE A N 1
ATOM 771 C CA . PHE A 1 97 ? -0.275 8.123 -1.692 1.00 95.25 97 PHE A CA 1
ATOM 772 C C . PHE A 1 97 ? -0.827 7.044 -0.763 1.00 95.25 97 PHE A C 1
ATOM 774 O O . PHE A 1 97 ? -0.639 7.130 0.450 1.00 95.25 97 PHE A O 1
ATOM 781 N N . ARG A 1 98 ? -1.515 6.053 -1.323 1.00 95.19 98 ARG A N 1
ATOM 782 C CA . ARG A 1 98 ? -2.010 4.886 -0.599 1.00 95.19 98 ARG A CA 1
ATOM 783 C C . ARG A 1 98 ? -1.310 3.646 -1.123 1.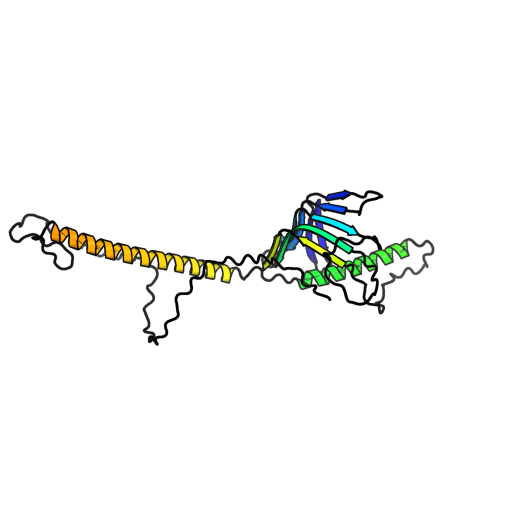00 95.19 98 ARG A C 1
ATOM 785 O O . ARG A 1 98 ? -1.303 3.405 -2.328 1.00 95.19 98 ARG A O 1
ATOM 792 N N . PHE A 1 99 ? -0.759 2.869 -0.208 1.00 94.69 99 PHE A N 1
ATOM 793 C CA . PHE A 1 99 ? -0.189 1.564 -0.483 1.00 94.69 99 PHE A CA 1
ATOM 794 C C . PHE A 1 99 ? -0.889 0.523 0.372 1.00 94.69 99 PHE A C 1
ATOM 796 O O . PHE A 1 99 ? -1.011 0.692 1.585 1.00 94.69 99 PHE A O 1
ATOM 803 N N . GLU A 1 100 ? -1.364 -0.527 -0.278 1.00 93.38 100 GLU A N 1
ATOM 804 C CA . GLU A 1 100 ? -2.222 -1.525 0.332 1.00 93.38 100 GLU A CA 1
ATOM 805 C C . GLU A 1 100 ? -1.676 -2.920 0.038 1.00 93.38 100 GLU A C 1
ATOM 807 O O . GLU A 1 100 ? -1.386 -3.263 -1.108 1.00 93.38 100 GLU A O 1
ATOM 812 N N . VAL A 1 101 ? -1.496 -3.713 1.091 1.00 91.81 101 VAL A N 1
ATOM 813 C CA . VAL A 1 101 ? -1.084 -5.114 0.998 1.00 91.81 101 VAL A CA 1
ATOM 814 C C . VAL A 1 101 ? -2.273 -5.966 1.431 1.00 91.81 101 VAL A C 1
ATOM 816 O O . VAL A 1 101 ? -2.561 -6.020 2.631 1.00 91.81 101 VAL A O 1
ATOM 819 N N . PRO A 1 102 ? -2.989 -6.595 0.481 1.00 90.31 102 PRO A N 1
ATOM 820 C CA . PRO A 1 102 ? -4.090 -7.493 0.802 1.00 90.31 102 PRO A CA 1
ATOM 821 C C . PRO A 1 102 ? -3.612 -8.685 1.639 1.00 90.31 102 PRO A C 1
ATOM 823 O O . PRO A 1 102 ? -2.448 -9.086 1.558 1.00 90.31 102 PRO A O 1
ATOM 826 N N . PHE A 1 103 ? -4.525 -9.266 2.417 1.00 87.50 103 PHE A N 1
ATOM 827 C CA . PHE A 1 103 ? -4.245 -10.435 3.248 1.00 87.50 103 PHE A CA 1
ATOM 828 C C . PHE A 1 103 ? -3.741 -11.592 2.373 1.00 87.50 103 PHE A C 1
ATOM 830 O O . PHE A 1 103 ? -4.291 -11.825 1.298 1.00 87.50 103 PHE A O 1
ATOM 837 N N . GLU A 1 104 ? -2.666 -12.264 2.797 1.00 86.12 104 GLU A N 1
ATOM 838 C CA . GLU A 1 104 ? -1.968 -13.332 2.049 1.00 86.12 104 GLU A CA 1
ATOM 839 C C . GLU A 1 104 ? -1.418 -12.933 0.665 1.00 86.12 104 GLU A C 1
ATOM 841 O O . GLU A 1 104 ? -0.994 -13.783 -0.125 1.00 86.12 104 GLU A O 1
ATOM 846 N N . PHE A 1 105 ? -1.367 -11.637 0.341 1.00 88.19 105 PHE A N 1
ATOM 847 C CA . PHE A 1 105 ? -0.833 -11.210 -0.943 1.00 88.19 105 PHE A CA 1
ATOM 848 C C . PHE A 1 105 ? 0.685 -11.404 -1.026 1.00 88.19 105 PHE A C 1
ATOM 850 O O . PHE A 1 105 ? 1.472 -10.776 -0.315 1.00 88.19 105 PHE A O 1
ATOM 857 N N . VAL A 1 106 ? 1.121 -12.233 -1.974 1.00 86.69 106 VAL A N 1
ATOM 858 C CA . VAL A 1 106 ? 2.539 -12.550 -2.165 1.00 86.69 106 VAL A CA 1
ATOM 859 C C . VAL A 1 106 ? 3.211 -11.514 -3.073 1.00 86.69 106 VAL A C 1
ATOM 861 O O . VAL A 1 106 ? 3.380 -11.718 -4.277 1.00 86.69 106 VAL A O 1
ATOM 864 N N . PHE A 1 107 ? 3.630 -10.392 -2.484 1.00 85.00 107 PHE A N 1
ATOM 865 C CA . PHE A 1 107 ? 4.139 -9.228 -3.223 1.00 85.00 107 PHE A CA 1
ATOM 866 C C . PHE A 1 107 ? 5.388 -9.514 -4.079 1.00 85.00 107 PHE A C 1
ATOM 868 O O . PHE A 1 107 ? 5.519 -8.979 -5.181 1.00 85.00 107 PHE A O 1
ATOM 875 N N . TYR A 1 108 ? 6.288 -10.404 -3.634 1.00 87.19 108 TYR A N 1
ATOM 876 C CA . TYR A 1 108 ? 7.510 -10.717 -4.391 1.00 87.19 108 TYR A CA 1
ATOM 877 C C . TYR A 1 108 ? 7.214 -11.319 -5.772 1.00 87.19 108 TYR A C 1
ATOM 879 O O . TYR A 1 108 ? 7.972 -11.079 -6.710 1.00 87.19 108 TYR A O 1
ATOM 887 N N . LYS A 1 109 ? 6.098 -12.052 -5.925 1.00 86.94 109 LYS A N 1
ATOM 888 C CA . LYS A 1 109 ? 5.708 -12.649 -7.211 1.00 86.94 109 LYS A CA 1
ATOM 889 C C . LYS A 1 109 ? 5.456 -11.569 -8.256 1.00 86.94 109 LYS A C 1
ATOM 891 O O . LYS A 1 109 ? 5.838 -11.745 -9.408 1.00 86.94 109 LYS A O 1
ATOM 896 N N . VAL A 1 110 ? 4.862 -10.440 -7.864 1.00 86.94 110 VAL A N 1
ATOM 897 C CA . VAL A 1 110 ? 4.636 -9.307 -8.771 1.00 86.94 110 VAL A CA 1
ATOM 898 C C . VAL A 1 110 ? 5.967 -8.716 -9.223 1.00 86.94 110 VAL A C 1
ATOM 900 O O . VAL A 1 110 ? 6.166 -8.509 -10.417 1.00 86.94 110 VAL A O 1
ATOM 903 N N . PHE A 1 111 ? 6.896 -8.480 -8.295 1.00 87.75 111 PHE A N 1
ATOM 904 C CA . PHE A 1 111 ? 8.192 -7.890 -8.628 1.00 87.75 111 PHE A CA 1
ATOM 905 C C . PHE A 1 111 ? 9.070 -8.784 -9.495 1.00 87.75 111 PHE A C 1
ATOM 907 O O . PHE A 1 111 ? 9.655 -8.295 -10.461 1.00 87.75 111 PHE A O 1
ATOM 914 N N . ASP A 1 112 ? 9.157 -10.075 -9.183 1.00 89.44 112 ASP A N 1
ATOM 915 C CA . ASP A 1 112 ? 9.963 -11.014 -9.966 1.00 89.44 112 ASP A CA 1
ATOM 916 C C . ASP A 1 112 ? 9.428 -11.142 -11.403 1.00 89.44 112 ASP A C 1
ATOM 918 O O . ASP A 1 112 ? 10.172 -11.117 -12.391 1.00 89.44 112 ASP A O 1
ATOM 922 N N . ASN A 1 113 ? 8.101 -11.134 -11.543 1.00 88.56 113 ASN A N 1
ATOM 923 C CA . ASN A 1 113 ? 7.462 -11.106 -12.850 1.00 88.56 113 ASN A CA 1
ATOM 924 C C . ASN A 1 113 ? 7.644 -9.790 -13.590 1.00 88.56 113 ASN A C 1
ATOM 926 O O . ASN A 1 113 ? 7.856 -9.802 -14.801 1.00 88.56 113 ASN A O 1
ATOM 930 N N . LEU A 1 114 ? 7.582 -8.659 -12.892 1.00 88.00 114 LEU A N 1
ATOM 931 C CA . LEU A 1 114 ? 7.840 -7.353 -13.484 1.00 88.00 114 LEU A CA 1
ATOM 932 C C . LEU A 1 114 ? 9.284 -7.272 -14.001 1.00 88.00 114 LEU A C 1
ATOM 934 O O . LEU A 1 114 ? 9.526 -6.803 -15.113 1.00 88.00 114 LEU A O 1
ATOM 938 N N . LEU A 1 115 ? 10.244 -7.796 -13.235 1.00 89.12 115 LEU A N 1
ATOM 939 C CA . LEU A 1 115 ? 11.638 -7.893 -13.655 1.00 89.12 115 LEU A CA 1
ATOM 940 C C . LEU A 1 115 ? 11.788 -8.790 -14.891 1.00 89.12 115 LEU A C 1
ATOM 942 O O . LEU A 1 115 ? 12.498 -8.433 -15.834 1.00 89.12 115 LEU A O 1
ATOM 946 N N . THR A 1 116 ? 11.094 -9.927 -14.915 1.00 89.75 116 THR A N 1
ATOM 947 C CA . THR A 1 116 ? 11.060 -10.832 -16.072 1.00 89.75 116 THR A CA 1
ATOM 948 C C . THR A 1 116 ? 10.441 -10.155 -17.293 1.00 89.75 116 THR A C 1
ATOM 950 O O . THR A 1 116 ? 11.014 -10.210 -18.378 1.00 89.75 116 THR A O 1
ATOM 953 N N . PHE A 1 117 ? 9.349 -9.413 -17.120 1.00 90.38 117 PHE A N 1
ATOM 954 C CA . PHE A 1 117 ? 8.732 -8.615 -18.175 1.00 90.38 117 PHE A CA 1
ATOM 955 C C . PHE A 1 117 ? 9.697 -7.567 -18.745 1.00 90.38 117 PHE A C 1
ATOM 957 O O . PHE A 1 117 ? 9.822 -7.449 -19.962 1.00 90.38 117 PHE A O 1
ATOM 964 N N . PHE A 1 118 ? 10.459 -6.860 -17.903 1.00 89.75 118 PHE A N 1
ATOM 965 C CA . PHE A 1 118 ? 11.481 -5.923 -18.380 1.00 89.75 118 PHE A CA 1
ATOM 966 C C . PHE A 1 118 ? 12.611 -6.613 -19.154 1.00 89.75 118 PHE A C 1
ATOM 968 O O . PHE A 1 118 ? 13.058 -6.085 -20.177 1.00 89.75 118 PHE A O 1
ATOM 975 N N . LYS A 1 119 ? 13.058 -7.798 -18.715 1.00 88.44 119 LYS A N 1
ATOM 976 C CA . LYS A 1 119 ? 14.033 -8.613 -19.463 1.00 88.44 119 LYS A CA 1
ATOM 977 C C . LYS A 1 119 ? 13.473 -9.002 -20.834 1.00 88.44 119 LYS A C 1
ATOM 979 O O . LYS A 1 119 ? 14.166 -8.822 -21.836 1.00 88.44 119 LYS A O 1
ATOM 984 N N . SER A 1 120 ? 12.213 -9.429 -20.895 1.00 89.94 120 SER A N 1
ATOM 985 C CA . SER A 1 120 ? 11.525 -9.750 -22.149 1.00 89.94 120 SER A CA 1
ATOM 986 C C . SER A 1 120 ? 11.385 -8.530 -23.060 1.00 89.94 120 SER A C 1
ATOM 988 O O . SER A 1 120 ? 11.702 -8.620 -24.241 1.00 89.94 120 SER A O 1
ATOM 990 N N . CYS A 1 121 ? 11.021 -7.360 -22.527 1.00 90.62 121 CYS A N 1
ATOM 991 C CA . CYS A 1 121 ? 10.980 -6.103 -23.282 1.00 90.62 121 CYS A CA 1
ATOM 992 C C . CYS A 1 121 ? 12.359 -5.713 -23.838 1.00 90.62 121 CYS A C 1
ATOM 994 O O . CYS A 1 121 ? 12.466 -5.264 -24.980 1.00 90.62 121 CYS A O 1
ATOM 996 N N . LYS A 1 122 ? 13.435 -5.910 -23.063 1.00 88.62 122 LYS A N 1
ATOM 997 C CA . LYS A 1 122 ? 14.813 -5.664 -23.518 1.00 88.62 122 LYS A CA 1
ATOM 998 C C . LYS A 1 122 ? 15.199 -6.611 -24.656 1.00 88.62 122 LYS A C 1
ATOM 1000 O O . LYS A 1 122 ? 15.750 -6.152 -25.658 1.00 88.62 122 LYS A O 1
ATOM 1005 N N . GLN A 1 123 ? 14.885 -7.898 -24.517 1.00 87.94 123 GLN A N 1
ATOM 1006 C CA . GLN A 1 123 ? 15.111 -8.900 -25.557 1.00 87.94 123 GLN A CA 1
ATOM 1007 C C . GLN A 1 123 ? 14.316 -8.574 -26.825 1.00 87.94 123 GLN A C 1
ATOM 1009 O O . GLN A 1 123 ? 14.863 -8.605 -27.924 1.00 87.94 123 GLN A O 1
ATOM 1014 N N . LEU A 1 124 ? 13.050 -8.185 -26.673 1.00 89.44 124 LEU A N 1
ATOM 1015 C CA . LEU A 1 124 ? 12.174 -7.808 -27.775 1.00 89.44 124 LEU A CA 1
ATOM 1016 C C . LEU A 1 124 ? 12.718 -6.588 -28.529 1.00 89.44 124 LEU A C 1
ATOM 1018 O O . LEU A 1 124 ? 12.847 -6.625 -29.750 1.00 89.44 124 LEU A O 1
ATOM 1022 N N . LYS A 1 125 ? 13.122 -5.532 -27.810 1.00 88.81 125 LYS A N 1
ATOM 1023 C CA . LYS A 1 125 ? 13.746 -4.339 -28.403 1.00 88.81 125 LYS A CA 1
ATOM 1024 C C . LYS A 1 125 ? 15.028 -4.679 -29.170 1.00 88.81 125 LYS A C 1
ATOM 1026 O O . LYS A 1 125 ? 15.271 -4.117 -30.235 1.00 88.81 125 LYS A O 1
ATOM 1031 N N . TYR A 1 126 ? 15.855 -5.571 -28.628 1.00 85.38 126 TYR A N 1
ATOM 1032 C CA . TYR A 1 126 ? 17.082 -6.022 -29.284 1.00 85.38 126 TYR A CA 1
ATOM 1033 C C . TYR A 1 126 ? 16.788 -6.809 -30.566 1.00 85.38 126 TYR A C 1
ATOM 1035 O O . TYR A 1 126 ? 17.362 -6.499 -31.609 1.00 85.38 126 TYR A O 1
ATOM 1043 N N . ASN A 1 127 ? 15.833 -7.740 -30.513 1.00 83.38 127 ASN A N 1
ATOM 1044 C CA . ASN A 1 127 ? 15.385 -8.497 -31.680 1.00 83.38 127 ASN A CA 1
ATOM 1045 C C . ASN A 1 127 ? 14.837 -7.568 -32.773 1.00 83.38 127 ASN A C 1
ATOM 1047 O O . ASN A 1 127 ? 15.264 -7.676 -33.918 1.00 83.38 127 ASN A O 1
ATOM 1051 N N . PHE A 1 128 ? 13.976 -6.601 -32.430 1.00 85.31 128 PHE A N 1
ATOM 1052 C CA . PHE A 1 128 ? 13.465 -5.621 -33.397 1.00 85.31 128 PHE A CA 1
ATOM 1053 C C . PHE A 1 128 ? 14.576 -4.775 -34.028 1.00 85.31 128 PHE A C 1
ATOM 1055 O O . PHE A 1 128 ? 14.565 -4.551 -35.236 1.00 85.31 128 PHE A O 1
ATOM 1062 N N . LYS A 1 129 ? 15.569 -4.340 -33.242 1.00 82.44 129 LYS A N 1
ATOM 1063 C CA . LYS A 1 129 ? 16.712 -3.580 -33.768 1.00 82.44 129 LYS A CA 1
ATOM 1064 C C . LYS A 1 129 ? 17.542 -4.398 -34.761 1.00 82.44 129 LYS A C 1
ATOM 1066 O O . LYS A 1 129 ? 18.038 -3.834 -35.729 1.00 82.44 129 LYS A O 1
ATOM 1071 N N . ASN A 1 130 ? 17.717 -5.694 -34.511 1.00 75.12 130 ASN A N 1
ATOM 1072 C CA . ASN A 1 130 ? 18.473 -6.579 -35.397 1.00 75.12 130 ASN A CA 1
ATOM 1073 C C . ASN A 1 130 ? 17.676 -6.960 -36.652 1.00 75.12 130 ASN A C 1
ATOM 1075 O O . ASN A 1 130 ? 18.268 -7.044 -37.719 1.00 75.12 130 ASN A O 1
ATOM 1079 N N . LEU A 1 131 ? 16.351 -7.115 -36.542 1.00 72.38 131 LEU A N 1
ATOM 1080 C CA . LEU A 1 131 ? 15.452 -7.343 -37.681 1.00 72.38 131 LEU A CA 1
ATOM 1081 C C . LEU A 1 131 ? 15.387 -6.146 -38.640 1.00 72.38 131 LEU A C 1
ATOM 1083 O O . LEU A 1 131 ? 15.225 -6.334 -39.837 1.00 72.38 131 LEU A O 1
ATOM 1087 N N . MET A 1 132 ? 15.513 -4.917 -38.129 1.00 70.06 132 MET A N 1
ATOM 1088 C CA . MET A 1 132 ? 15.499 -3.700 -38.952 1.00 70.06 132 MET A CA 1
ATOM 1089 C C . MET A 1 132 ? 16.827 -3.404 -39.670 1.00 70.06 132 MET A C 1
ATOM 1091 O O . MET A 1 132 ? 16.896 -2.437 -40.426 1.00 70.06 132 MET A O 1
ATOM 1095 N N . LYS A 1 133 ? 17.894 -4.184 -39.449 1.00 70.44 133 LYS A N 1
ATOM 1096 C CA . LYS A 1 133 ? 19.148 -4.018 -40.198 1.00 70.44 133 LYS A CA 1
ATOM 1097 C C . LYS A 1 133 ? 19.038 -4.737 -41.544 1.00 70.44 133 LYS A C 1
ATOM 1099 O O . LYS A 1 133 ? 18.716 -5.916 -41.580 1.00 70.44 133 LYS A O 1
ATOM 1104 N N . SER A 1 134 ? 19.315 -4.019 -42.632 1.00 57.88 134 SER A N 1
ATOM 1105 C CA . SER A 1 134 ? 19.176 -4.479 -44.025 1.00 57.88 134 SER A CA 1
ATOM 1106 C C . SER A 1 134 ? 20.087 -5.649 -44.408 1.00 57.88 134 SER A C 1
ATOM 1108 O O . SER A 1 134 ? 19.771 -6.383 -45.340 1.00 57.88 134 SER A O 1
ATOM 1110 N N . ASP A 1 135 ? 21.181 -5.854 -43.677 1.00 61.22 135 ASP A N 1
ATOM 1111 C CA . ASP A 1 135 ? 22.151 -6.916 -43.944 1.00 61.22 135 ASP A CA 1
ATOM 1112 C C . ASP A 1 135 ? 21.808 -8.160 -43.116 1.00 61.22 135 ASP A C 1
ATOM 1114 O O . ASP A 1 135 ? 22.480 -8.484 -42.134 1.00 61.22 135 ASP A O 1
ATOM 1118 N N . LEU A 1 136 ? 20.707 -8.832 -43.460 1.00 59.91 136 LEU A N 1
ATOM 1119 C CA . LEU A 1 136 ? 20.328 -10.090 -42.818 1.00 59.91 136 LEU A CA 1
ATOM 1120 C C . LEU A 1 136 ? 21.166 -11.246 -43.402 1.00 59.91 136 LEU A C 1
ATOM 1122 O O . LEU A 1 136 ? 21.051 -11.538 -44.595 1.00 59.91 136 LEU A O 1
ATOM 1126 N N . PRO A 1 137 ? 21.979 -11.959 -42.599 1.00 56.81 137 PRO A N 1
ATOM 1127 C CA . PRO A 1 137 ? 22.558 -13.225 -43.031 1.00 56.81 137 PRO A CA 1
ATOM 1128 C C . PRO A 1 137 ? 21.431 -14.238 -43.278 1.00 56.81 137 PRO A C 1
ATOM 1130 O O . PRO A 1 137 ? 20.446 -14.253 -42.538 1.00 56.81 137 PRO A O 1
ATOM 1133 N N . LYS A 1 138 ? 21.590 -15.124 -44.272 1.00 57.94 138 LYS A N 1
ATOM 1134 C CA . LYS A 1 138 ? 20.634 -16.211 -44.586 1.00 57.94 138 LYS A CA 1
ATOM 1135 C C . LYS A 1 138 ? 20.331 -17.138 -43.392 1.00 57.94 138 LYS A C 1
ATOM 1137 O O . LYS A 1 138 ? 19.297 -17.795 -43.393 1.00 57.94 138 LYS A O 1
ATOM 1142 N N . ASP A 1 139 ? 21.168 -17.109 -42.354 1.00 58.22 139 ASP A N 1
ATOM 1143 C CA . ASP A 1 139 ? 21.002 -17.844 -41.100 1.00 58.22 139 ASP A CA 1
ATOM 1144 C C . ASP A 1 139 ? 20.556 -16.910 -39.959 1.00 58.22 139 ASP A C 1
ATOM 1146 O O . ASP A 1 139 ? 21.305 -16.641 -39.013 1.00 58.22 139 ASP A O 1
ATOM 1150 N N . PHE A 1 140 ? 19.332 -16.377 -40.028 1.00 58.06 140 PHE A N 1
ATOM 1151 C CA . PHE A 1 140 ? 18.767 -15.570 -38.941 1.00 58.06 140 PHE A CA 1
ATOM 1152 C C . PHE A 1 140 ? 18.464 -16.455 -37.720 1.00 58.06 140 PHE A C 1
ATOM 1154 O O . PHE A 1 140 ? 17.370 -16.993 -37.557 1.00 58.06 140 PHE A O 1
ATOM 1161 N N . LYS A 1 141 ? 19.451 -16.632 -36.839 1.00 60.59 141 LYS A N 1
ATOM 1162 C CA . LYS A 1 141 ? 19.236 -17.200 -35.503 1.00 60.59 141 LYS A CA 1
ATOM 1163 C C . LYS A 1 141 ? 18.784 -16.090 -34.559 1.00 60.59 141 LYS A C 1
ATOM 1165 O O . LYS A 1 141 ? 19.437 -15.053 -34.473 1.00 60.59 141 LYS A O 1
ATOM 1170 N N . ASN A 1 142 ? 17.702 -16.329 -33.813 1.00 62.84 142 ASN A N 1
ATOM 1171 C CA . ASN A 1 142 ? 17.224 -15.433 -32.757 1.00 62.84 142 ASN A CA 1
ATOM 1172 C C . ASN A 1 142 ? 18.344 -15.189 -31.730 1.00 62.84 142 ASN A C 1
ATOM 1174 O O . ASN A 1 142 ? 18.579 -15.999 -30.832 1.00 62.84 142 ASN A O 1
ATOM 1178 N N . SER A 1 143 ? 19.056 -14.073 -31.874 1.00 66.31 143 SER A N 1
ATOM 1179 C CA . SER A 1 143 ? 20.168 -13.700 -31.006 1.00 66.31 143 SER A CA 1
ATOM 1180 C C . SER A 1 143 ? 19.642 -13.398 -29.601 1.00 66.31 143 SER A C 1
ATOM 1182 O O . SER A 1 143 ? 19.048 -12.345 -29.362 1.00 66.31 143 SER A O 1
ATOM 1184 N N . THR A 1 144 ? 19.828 -14.326 -28.664 1.00 74.75 144 THR A N 1
ATOM 1185 C CA . THR A 1 144 ? 19.472 -14.124 -27.252 1.00 74.75 144 THR A CA 1
ATOM 1186 C C . THR A 1 144 ? 20.542 -13.268 -26.577 1.00 74.75 144 THR A C 1
ATOM 1188 O O . THR A 1 144 ? 21.734 -13.506 -26.767 1.00 74.75 144 THR A O 1
ATOM 1191 N N . ILE A 1 145 ? 20.141 -12.258 -25.799 1.00 77.25 145 ILE A N 1
ATOM 1192 C CA . ILE A 1 145 ? 21.084 -11.435 -25.034 1.00 77.25 145 ILE A CA 1
ATOM 1193 C C . ILE A 1 145 ? 21.663 -12.297 -23.908 1.00 77.25 145 ILE A C 1
ATOM 1195 O O . ILE A 1 145 ? 20.953 -12.664 -22.972 1.00 77.25 145 ILE A O 1
ATOM 1199 N N . LEU A 1 146 ? 22.959 -12.596 -23.983 1.00 83.00 146 LEU A N 1
ATOM 1200 C CA . LEU A 1 146 ? 23.668 -13.308 -22.923 1.00 83.00 146 LEU A CA 1
ATOM 1201 C C . LEU A 1 146 ? 23.853 -12.406 -21.689 1.00 83.00 146 LEU A C 1
ATOM 1203 O O . LEU A 1 146 ? 24.019 -11.188 -21.832 1.00 83.00 146 LEU A O 1
ATOM 1207 N N . PRO A 1 147 ? 23.829 -12.968 -20.468 1.00 81.69 147 PRO A N 1
ATOM 1208 C CA . PRO A 1 147 ? 24.131 -12.211 -19.263 1.00 81.69 147 PRO A CA 1
ATOM 1209 C C . PRO A 1 147 ? 25.596 -11.759 -19.296 1.00 81.69 147 PRO A C 1
ATOM 1211 O O . PRO A 1 147 ? 26.510 -12.572 -19.383 1.00 81.69 147 PRO A O 1
ATOM 1214 N N . VAL A 1 148 ? 25.818 -10.449 -19.221 1.00 84.25 148 VAL A N 1
ATOM 1215 C CA . VAL A 1 148 ? 27.152 -9.838 -19.151 1.00 84.25 148 VAL A CA 1
ATOM 1216 C C . VAL A 1 148 ? 27.301 -9.177 -17.789 1.00 84.25 148 VAL A C 1
ATOM 1218 O O . VAL A 1 148 ? 26.333 -8.626 -17.260 1.00 84.25 148 VAL A O 1
ATOM 1221 N N . LYS A 1 149 ? 28.509 -9.209 -17.221 1.00 80.88 149 LYS A N 1
ATOM 1222 C CA . LYS A 1 149 ? 28.826 -8.467 -15.999 1.00 80.88 149 LYS A CA 1
ATOM 1223 C C . LYS A 1 149 ? 28.647 -6.970 -16.267 1.00 80.88 149 LYS A C 1
ATOM 1225 O O . LYS A 1 149 ? 29.392 -6.381 -17.042 1.00 80.88 149 LYS A O 1
ATOM 1230 N N . VAL A 1 150 ? 27.638 -6.371 -15.644 1.00 79.94 150 VAL A N 1
ATOM 1231 C CA . VAL A 1 150 ? 27.352 -4.932 -15.711 1.00 79.94 150 VAL A CA 1
ATOM 1232 C C . VAL A 1 150 ? 27.772 -4.264 -14.411 1.00 79.94 150 VAL A C 1
ATOM 1234 O O . VAL A 1 150 ? 27.613 -4.836 -13.333 1.00 79.94 150 VAL A O 1
ATOM 1237 N N . HIS A 1 151 ? 28.296 -3.045 -14.517 1.00 83.25 151 HIS A N 1
ATOM 1238 C CA . HIS A 1 151 ? 28.497 -2.184 -13.355 1.00 83.25 151 HIS A CA 1
ATOM 1239 C C . HIS A 1 151 ? 27.144 -1.808 -12.725 1.00 83.25 151 HIS A C 1
ATOM 1241 O O . HIS A 1 151 ? 26.132 -1.800 -13.437 1.00 83.25 151 HIS A O 1
ATOM 1247 N N . PRO A 1 152 ? 27.105 -1.499 -11.413 1.00 79.19 152 PRO A N 1
ATOM 1248 C CA . PRO A 1 152 ? 25.884 -1.067 -10.743 1.00 79.19 152 PRO A CA 1
ATOM 1249 C C . PRO A 1 152 ? 25.200 0.060 -11.520 1.00 79.19 152 PRO A C 1
ATOM 1251 O O . PRO A 1 152 ? 25.828 1.061 -11.872 1.00 79.19 152 PRO A O 1
ATOM 1254 N N . LEU A 1 153 ? 23.913 -0.117 -11.823 1.00 76.38 153 LEU A N 1
ATOM 1255 C CA . LEU A 1 153 ? 23.138 0.918 -12.498 1.00 76.38 153 LEU A CA 1
ATOM 1256 C C . LEU A 1 153 ? 23.009 2.121 -11.558 1.00 76.38 153 LEU A C 1
ATOM 1258 O O . LEU A 1 153 ? 22.542 1.968 -10.431 1.00 76.38 153 LEU A O 1
ATOM 1262 N N . LYS A 1 154 ? 23.369 3.319 -12.034 1.00 78.25 154 LYS A N 1
ATOM 1263 C CA . LYS A 1 154 ? 23.057 4.566 -11.325 1.00 78.25 154 LYS A CA 1
ATOM 1264 C C . LYS A 1 154 ? 21.535 4.733 -11.294 1.00 78.25 154 LYS A C 1
ATOM 1266 O O . LYS A 1 154 ? 20.919 5.016 -12.322 1.00 78.25 154 LYS A O 1
ATOM 1271 N N . VAL A 1 155 ? 20.922 4.498 -10.137 1.00 78.56 155 VAL A N 1
ATOM 1272 C CA . VAL A 1 155 ? 19.475 4.665 -9.946 1.00 78.56 155 VAL A CA 1
ATOM 1273 C C . VAL A 1 155 ? 19.170 6.168 -9.883 1.00 78.56 155 VAL A C 1
ATOM 1275 O O . VAL A 1 155 ? 19.857 6.885 -9.154 1.00 78.56 155 VAL A O 1
ATOM 1278 N N . PRO A 1 156 ? 18.181 6.685 -10.637 1.00 81.88 156 PRO A N 1
ATOM 1279 C CA . PRO A 1 156 ? 17.807 8.092 -10.545 1.00 81.88 156 PRO A CA 1
ATOM 1280 C C . PRO A 1 156 ? 17.282 8.412 -9.143 1.00 81.88 156 PRO A C 1
ATOM 1282 O O . PRO A 1 156 ? 16.606 7.596 -8.512 1.00 81.88 156 PRO A O 1
ATOM 1285 N N . LYS A 1 157 ? 17.552 9.624 -8.657 1.00 84.62 157 LYS A N 1
ATOM 1286 C CA . LYS A 1 157 ? 17.089 10.051 -7.336 1.00 84.62 157 LYS A CA 1
ATOM 1287 C C . LYS A 1 157 ? 15.594 10.354 -7.405 1.00 84.62 157 LYS A C 1
ATOM 1289 O O . LYS A 1 157 ? 15.185 11.330 -8.029 1.00 84.62 157 LYS A O 1
ATOM 1294 N N . ILE A 1 158 ? 14.772 9.532 -6.758 1.00 87.88 158 ILE A N 1
ATOM 1295 C CA . ILE A 1 158 ? 13.317 9.722 -6.710 1.00 87.88 158 ILE A CA 1
ATOM 1296 C C . ILE A 1 158 ? 12.956 10.434 -5.403 1.00 87.88 158 ILE A C 1
ATOM 1298 O O . ILE A 1 158 ? 13.230 9.931 -4.316 1.00 87.88 158 ILE A O 1
ATOM 1302 N N . ARG A 1 159 ? 12.334 11.613 -5.495 1.00 89.25 159 ARG A N 1
ATOM 1303 C CA . ARG A 1 159 ? 11.767 12.342 -4.353 1.00 89.25 159 ARG A CA 1
ATOM 1304 C C . ARG A 1 159 ? 10.249 12.256 -4.424 1.00 89.25 159 ARG A C 1
ATOM 1306 O O . ARG A 1 159 ? 9.643 12.838 -5.315 1.00 89.25 159 ARG A O 1
ATOM 1313 N N . LEU A 1 160 ? 9.640 11.550 -3.478 1.00 90.56 160 LEU A N 1
ATOM 1314 C CA . LEU A 1 160 ? 8.187 11.465 -3.339 1.00 90.56 160 LEU A CA 1
ATOM 1315 C C . LEU A 1 160 ? 7.722 12.409 -2.226 1.00 90.56 160 LEU A C 1
ATOM 1317 O O . LEU A 1 160 ? 8.114 12.252 -1.071 1.00 90.56 160 LEU A O 1
ATOM 1321 N N . LYS A 1 161 ? 6.870 13.375 -2.568 1.00 91.75 161 LYS A N 1
ATOM 1322 C CA . LYS A 1 161 ? 6.215 14.292 -1.636 1.00 91.75 161 LYS A CA 1
ATOM 1323 C C . LYS A 1 161 ? 4.714 14.037 -1.685 1.00 91.75 161 LYS A C 1
ATOM 1325 O O . LYS A 1 161 ? 4.070 14.337 -2.681 1.00 91.75 161 LYS A O 1
ATOM 1330 N N . ALA A 1 162 ? 4.153 13.503 -0.604 1.00 93.88 162 ALA A N 1
ATOM 1331 C CA . ALA A 1 162 ? 2.717 13.277 -0.472 1.00 93.88 162 ALA A CA 1
ATOM 1332 C C . ALA A 1 162 ? 2.159 14.057 0.724 1.00 93.88 162 ALA A C 1
ATOM 1334 O O . ALA A 1 162 ? 2.766 14.049 1.796 1.00 93.88 162 ALA A O 1
ATOM 1335 N N . LYS A 1 163 ? 1.004 14.722 0.571 1.00 94.31 163 LYS A N 1
ATOM 1336 C CA . LYS A 1 163 ? 0.327 15.386 1.707 1.00 94.31 163 LYS A CA 1
ATOM 1337 C C . LYS A 1 163 ? -0.252 14.361 2.685 1.00 94.31 163 LYS A C 1
ATOM 1339 O O . LYS A 1 163 ? -0.171 14.555 3.897 1.00 94.31 163 LYS A O 1
ATOM 1344 N N . TYR A 1 164 ? -0.803 13.273 2.155 1.00 94.94 164 TYR A N 1
ATOM 1345 C CA . TYR A 1 164 ? -1.293 12.134 2.920 1.00 94.94 164 TYR A CA 1
ATOM 1346 C C . TYR A 1 164 ? -0.612 10.864 2.430 1.00 94.94 164 TYR A C 1
ATOM 1348 O O . TYR A 1 164 ? -0.633 10.564 1.239 1.00 94.94 164 TYR A O 1
ATOM 1356 N N . PHE A 1 165 ? -0.009 10.131 3.356 1.00 95.19 165 PHE A N 1
ATOM 1357 C CA . PHE A 1 165 ? 0.557 8.817 3.105 1.00 95.19 165 PHE A CA 1
ATOM 1358 C C . PHE A 1 165 ? -0.226 7.805 3.936 1.00 95.19 165 PHE A C 1
ATOM 1360 O O . PHE A 1 165 ? -0.306 7.945 5.157 1.00 95.19 165 PHE A O 1
ATOM 1367 N N . GLU A 1 166 ? -0.825 6.827 3.270 1.00 94.94 166 GLU A N 1
ATOM 1368 C CA . GLU A 1 166 ? -1.596 5.752 3.880 1.00 94.94 166 GLU A CA 1
ATOM 1369 C C . GLU A 1 166 ? -0.937 4.424 3.521 1.00 94.94 166 GLU A C 1
ATOM 1371 O O . GLU A 1 166 ? -0.742 4.108 2.349 1.00 94.94 166 GLU A O 1
ATOM 1376 N N . PHE A 1 167 ? -0.568 3.668 4.545 1.00 94.75 167 PHE A N 1
ATOM 1377 C CA . PHE A 1 167 ? -0.062 2.315 4.407 1.00 94.75 167 PHE A CA 1
ATOM 1378 C C . PHE A 1 167 ? -1.027 1.399 5.147 1.00 94.75 167 PHE A C 1
ATOM 1380 O O . PHE A 1 167 ? -1.209 1.562 6.356 1.00 94.75 167 PHE A O 1
ATOM 1387 N N . SER A 1 168 ? -1.631 0.471 4.416 1.00 91.25 168 SER A N 1
ATOM 1388 C CA . SER A 1 168 ? -2.629 -0.454 4.943 1.00 91.25 168 SER A CA 1
ATOM 1389 C C . SER A 1 168 ? -2.185 -1.878 4.654 1.00 91.25 168 SER A C 1
ATOM 1391 O O . SER A 1 168 ? -1.990 -2.260 3.504 1.00 91.25 168 SER A O 1
ATOM 1393 N N . MET A 1 169 ? -2.014 -2.664 5.706 1.00 91.31 169 MET A N 1
ATOM 1394 C CA . MET A 1 169 ? -1.790 -4.100 5.612 1.00 91.31 169 MET A CA 1
ATOM 1395 C C . MET A 1 169 ? -3.026 -4.770 6.192 1.00 91.31 169 MET A C 1
ATOM 1397 O O . MET A 1 169 ? -3.458 -4.404 7.283 1.00 91.31 169 MET A O 1
ATOM 1401 N N . HIS A 1 170 ? -3.637 -5.667 5.425 1.00 89.31 170 HIS A N 1
ATOM 1402 C CA . HIS A 1 170 ? -4.839 -6.364 5.869 1.00 89.31 170 HIS A CA 1
ATOM 1403 C C . HIS A 1 170 ? -4.460 -7.561 6.733 1.00 89.31 170 HIS A C 1
ATOM 1405 O O . HIS A 1 170 ? -3.680 -8.411 6.300 1.00 89.31 170 HIS A O 1
ATOM 1411 N N . ASP A 1 171 ? -5.038 -7.611 7.929 1.00 87.56 171 ASP A N 1
ATOM 1412 C CA . ASP A 1 171 ? -4.964 -8.760 8.832 1.00 87.56 171 ASP A CA 1
ATOM 1413 C C . ASP A 1 171 ? -5.927 -9.874 8.384 1.00 87.56 171 ASP A C 1
ATOM 1415 O O . ASP A 1 171 ? -6.756 -9.683 7.484 1.00 87.56 171 ASP A O 1
ATOM 1419 N N . ASP A 1 172 ? -5.830 -11.041 9.025 1.00 89.12 172 ASP A N 1
ATOM 1420 C CA . ASP A 1 172 ? -6.725 -12.167 8.758 1.00 89.12 172 ASP A CA 1
ATOM 1421 C C . ASP A 1 172 ? -8.193 -11.755 8.995 1.00 89.12 172 ASP A C 1
ATOM 1423 O O . ASP A 1 172 ? -8.542 -11.283 10.087 1.00 89.12 172 ASP A O 1
ATOM 1427 N N . PRO A 1 173 ? -9.099 -11.936 8.011 1.00 88.25 173 PRO A N 1
ATOM 1428 C CA . PRO A 1 173 ? -10.519 -11.648 8.193 1.00 88.25 173 PRO A CA 1
ATOM 1429 C C . PRO A 1 173 ? -11.155 -12.382 9.385 1.00 88.25 173 PRO A C 1
ATOM 1431 O O . PRO A 1 173 ? -12.142 -11.883 9.936 1.00 88.25 173 PRO A O 1
ATOM 1434 N N . LEU A 1 174 ? -10.639 -13.547 9.790 1.00 90.94 174 LEU A N 1
ATOM 1435 C CA . LEU A 1 174 ? -11.092 -14.267 10.979 1.00 90.94 174 LEU A CA 1
ATOM 1436 C C . LEU A 1 174 ? -10.724 -13.508 12.254 1.00 90.94 174 LEU A C 1
ATOM 1438 O O . LEU A 1 174 ? -11.602 -13.250 13.082 1.00 90.94 174 LEU A O 1
ATOM 1442 N N . GLU A 1 175 ? -9.462 -13.109 12.400 1.00 91.31 175 GLU A N 1
ATOM 1443 C CA . GLU A 1 175 ? -8.984 -12.366 13.570 1.00 91.31 175 GLU A CA 1
ATOM 1444 C C . GLU A 1 175 ? -9.708 -11.026 13.704 1.00 91.31 175 GLU A C 1
ATOM 1446 O O . GLU A 1 175 ? -10.179 -10.679 14.788 1.00 91.31 175 GLU A O 1
ATOM 1451 N N . VAL A 1 176 ? -9.908 -10.318 12.587 1.00 92.69 176 VAL A N 1
ATOM 1452 C CA . VAL A 1 176 ? -10.654 -9.051 12.557 1.00 92.69 176 VAL A CA 1
ATOM 1453 C C . VAL A 1 176 ? -12.091 -9.237 13.052 1.00 92.69 176 VAL A C 1
ATOM 1455 O O . VAL A 1 176 ? -12.600 -8.422 13.831 1.00 92.69 176 VAL A O 1
ATOM 1458 N N . ARG A 1 177 ? -12.768 -10.316 12.637 1.00 95.44 177 ARG A N 1
ATOM 1459 C CA . ARG A 1 177 ? -14.136 -10.619 13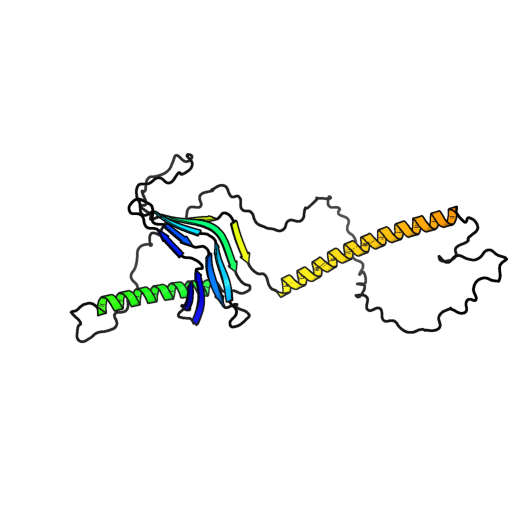.088 1.00 95.44 177 ARG A CA 1
ATOM 1460 C C . ARG A 1 177 ? -14.178 -10.989 14.566 1.00 95.44 177 ARG A C 1
ATOM 1462 O O . ARG A 1 177 ? -15.025 -10.458 15.284 1.00 95.44 177 ARG A O 1
ATOM 1469 N N . LEU A 1 178 ? -13.274 -11.852 15.029 1.00 96.75 178 LEU A N 1
ATOM 1470 C CA . LEU A 1 178 ? -13.201 -12.243 16.439 1.00 96.75 178 LEU A CA 1
ATOM 1471 C C . LEU A 1 178 ? -12.905 -11.041 17.339 1.00 96.75 178 LEU A C 1
ATOM 1473 O O . LEU A 1 178 ? -13.602 -10.834 18.332 1.00 96.75 178 LEU A O 1
ATOM 1477 N N . ALA A 1 179 ? -11.944 -10.202 16.952 1.00 96.38 179 ALA A N 1
ATOM 1478 C CA . ALA A 1 179 ? -11.628 -8.967 17.658 1.00 96.38 179 ALA A CA 1
ATOM 1479 C C . ALA A 1 179 ? -12.839 -8.026 17.714 1.00 96.38 179 ALA A C 1
ATOM 1481 O O . ALA A 1 179 ? -13.137 -7.460 18.765 1.00 96.38 179 ALA A O 1
ATOM 1482 N N . SER A 1 180 ? -13.583 -7.900 16.612 1.00 96.69 180 SER A N 1
ATOM 1483 C CA . SER A 1 180 ? -14.793 -7.072 16.561 1.00 96.69 180 SER A CA 1
ATOM 1484 C C . SER A 1 180 ? -15.878 -7.575 17.518 1.00 96.69 180 SER A C 1
ATOM 1486 O O . SER A 1 180 ? -16.426 -6.784 18.286 1.00 96.69 180 SER A O 1
ATOM 1488 N N . ILE A 1 181 ? -16.162 -8.883 17.523 1.00 97.44 181 ILE A N 1
ATOM 1489 C CA . ILE A 1 181 ? -17.140 -9.496 18.439 1.00 97.44 181 ILE A CA 1
ATOM 1490 C C . ILE A 1 181 ? -16.714 -9.282 19.894 1.00 97.44 181 ILE A C 1
ATOM 1492 O O . ILE A 1 181 ? -17.530 -8.868 20.718 1.00 97.44 181 ILE A O 1
ATOM 1496 N N . TYR A 1 182 ? -15.435 -9.507 20.201 1.00 97.81 182 TYR A N 1
ATOM 1497 C CA . TYR A 1 182 ? -14.888 -9.304 21.539 1.00 97.81 182 TYR A CA 1
ATOM 1498 C C . TYR A 1 182 ? -15.033 -7.850 22.008 1.00 97.81 182 TYR A C 1
ATOM 1500 O O . TYR A 1 182 ? -15.531 -7.599 23.104 1.00 97.81 182 TYR A O 1
ATOM 1508 N N . LEU A 1 183 ? -14.661 -6.878 21.169 1.00 97.94 183 LEU A N 1
ATOM 1509 C CA . LEU A 1 183 ? -14.760 -5.454 21.498 1.00 97.94 183 LEU A CA 1
ATOM 1510 C C . LEU A 1 183 ? -16.210 -5.012 21.719 1.00 97.94 183 LEU A C 1
ATOM 1512 O O . LEU A 1 183 ? -16.489 -4.276 22.668 1.00 97.94 183 LEU A O 1
ATOM 1516 N N . ILE A 1 184 ? -17.139 -5.478 20.880 1.00 98.31 184 ILE A N 1
ATOM 1517 C CA . ILE A 1 184 ? -18.571 -5.200 21.044 1.00 98.31 184 ILE A CA 1
ATOM 1518 C C . ILE A 1 184 ? -19.077 -5.804 22.358 1.00 98.31 184 ILE A C 1
ATOM 1520 O O . ILE A 1 184 ? -19.724 -5.101 23.134 1.00 98.31 184 ILE A O 1
ATOM 1524 N N . GLY A 1 185 ? -18.740 -7.066 22.641 1.00 98.12 185 GLY A N 1
ATOM 1525 C CA . GLY A 1 185 ? -19.111 -7.740 23.886 1.00 98.12 185 GLY A CA 1
ATOM 1526 C C . GLY A 1 185 ? -18.564 -7.029 25.124 1.00 98.12 185 GLY A C 1
ATOM 1527 O O . GLY A 1 185 ? -19.284 -6.834 26.098 1.00 98.12 185 GLY A O 1
ATOM 1528 N N . PHE A 1 186 ? -17.324 -6.547 25.062 1.00 98.06 186 PHE A N 1
ATOM 1529 C CA . PHE A 1 186 ? -16.702 -5.790 26.145 1.00 98.06 186 PHE A CA 1
ATOM 1530 C C . PHE A 1 186 ? -17.416 -4.455 26.418 1.00 98.06 186 PHE A C 1
ATOM 1532 O O . PHE A 1 186 ? -17.702 -4.110 27.569 1.00 98.06 186 PHE A O 1
ATOM 1539 N N . ILE A 1 187 ? -17.744 -3.699 25.363 1.00 98.25 187 ILE A N 1
ATOM 1540 C CA . ILE A 1 187 ? -18.479 -2.429 25.480 1.00 98.25 187 ILE A CA 1
ATOM 1541 C C . ILE A 1 187 ? -19.886 -2.670 26.037 1.00 98.25 187 ILE A C 1
ATOM 1543 O O . ILE A 1 187 ? -20.346 -1.938 26.918 1.00 98.25 187 ILE A O 1
ATOM 1547 N N . GLU A 1 188 ? -20.559 -3.708 25.549 1.00 98.00 188 GLU A N 1
ATOM 1548 C CA . GLU A 1 188 ? -21.890 -4.103 25.997 1.00 98.00 188 GLU A CA 1
ATOM 1549 C C . GLU A 1 188 ? -21.879 -4.500 27.477 1.00 98.00 188 GLU A C 1
ATOM 1551 O O . GLU A 1 188 ? -22.669 -3.961 28.254 1.00 98.00 188 GLU A O 1
ATOM 1556 N N . GLN A 1 189 ? -20.926 -5.335 27.898 1.00 98.00 189 GLN A N 1
ATOM 1557 C CA . GLN A 1 189 ? -20.778 -5.757 29.288 1.00 98.00 189 GLN A CA 1
ATOM 1558 C C . GLN A 1 189 ? -20.553 -4.561 30.215 1.00 98.00 189 GLN A C 1
ATOM 1560 O O . GLN A 1 189 ? -21.189 -4.461 31.267 1.00 98.00 189 GLN A O 1
ATOM 1565 N N . LYS A 1 190 ? -19.711 -3.604 29.808 1.00 98.00 190 LYS A N 1
ATOM 1566 C CA . LYS A 1 190 ? -19.493 -2.366 30.565 1.00 98.00 190 LYS A CA 1
ATOM 1567 C C . LYS A 1 190 ? -20.780 -1.543 30.693 1.00 98.00 190 LYS A C 1
ATOM 1569 O O . LYS A 1 190 ? -21.080 -1.037 31.775 1.00 98.00 190 LYS A O 1
ATOM 1574 N N . SER A 1 191 ? -21.560 -1.434 29.616 1.00 97.62 191 SER A N 1
ATOM 1575 C CA . SER A 1 191 ? -22.862 -0.758 29.643 1.00 97.62 191 SER A CA 1
ATOM 1576 C C . SER A 1 191 ? -23.856 -1.478 30.557 1.00 97.62 191 SER A C 1
ATOM 1578 O O . SER A 1 191 ? -24.535 -0.828 31.353 1.00 97.62 191 SER A O 1
ATOM 1580 N N . ARG A 1 192 ? -23.906 -2.816 30.502 1.00 98.00 192 ARG A N 1
ATOM 1581 C CA . ARG A 1 192 ? -24.773 -3.643 31.350 1.00 98.00 192 ARG A CA 1
ATOM 1582 C C . ARG A 1 192 ? -24.455 -3.439 32.828 1.00 98.00 192 ARG A C 1
ATOM 1584 O O . ARG A 1 192 ? -25.368 -3.166 33.600 1.00 98.00 192 ARG A O 1
ATOM 1591 N N . ILE A 1 193 ? -23.178 -3.499 33.211 1.00 97.88 193 ILE A N 1
ATOM 1592 C CA . ILE A 1 193 ? -22.747 -3.273 34.598 1.00 97.88 193 ILE A CA 1
ATOM 1593 C C . ILE A 1 193 ? -23.143 -1.864 35.054 1.00 97.88 193 ILE A C 1
ATOM 1595 O O . ILE A 1 193 ? -23.747 -1.717 36.112 1.00 97.88 193 ILE A O 1
ATOM 1599 N N . SER A 1 194 ? -22.897 -0.836 34.234 1.00 97.69 194 SER A N 1
ATOM 1600 C CA . SER A 1 194 ? -23.289 0.537 34.571 1.00 97.69 194 SER A CA 1
ATOM 1601 C C . SER A 1 194 ? -24.799 0.664 34.798 1.00 97.69 194 SER A C 1
ATOM 1603 O O . SER A 1 194 ? -25.216 1.247 35.796 1.00 97.69 194 SER A O 1
ATOM 1605 N N . LYS A 1 195 ? -25.629 0.084 33.924 1.00 97.44 195 LYS A N 1
ATOM 1606 C CA . LYS A 1 195 ? -27.092 0.109 34.079 1.00 97.44 195 LYS A CA 1
ATOM 1607 C C . LYS A 1 195 ? -27.548 -0.623 35.338 1.00 97.44 195 LYS A C 1
ATOM 1609 O O . LYS A 1 195 ? -28.411 -0.107 36.038 1.00 97.44 195 LYS A O 1
ATOM 1614 N N . LEU A 1 196 ? -26.951 -1.774 35.651 1.00 97.44 196 LEU A N 1
ATOM 1615 C CA . LEU A 1 196 ? -27.252 -2.520 36.875 1.00 97.44 196 LEU A CA 1
ATOM 1616 C C . LEU A 1 196 ? -26.889 -1.718 38.126 1.00 97.44 196 LEU A C 1
ATOM 1618 O O . LEU A 1 196 ? -27.687 -1.662 39.057 1.00 97.44 196 LEU A O 1
ATOM 1622 N N . THR A 1 197 ? -25.740 -1.034 38.132 1.00 96.69 197 THR A N 1
ATOM 1623 C CA . THR A 1 197 ? -25.376 -0.153 39.252 1.00 96.69 197 THR A CA 1
ATOM 1624 C C . THR A 1 197 ? -26.358 1.009 39.403 1.00 96.69 197 THR A C 1
ATOM 1626 O O . THR A 1 197 ? -26.829 1.256 40.509 1.00 96.69 197 THR A O 1
ATOM 1629 N N . SER A 1 198 ? -26.755 1.667 38.305 1.00 96.69 198 SER A N 1
ATOM 1630 C CA . SER A 1 198 ? -27.759 2.738 38.340 1.00 96.69 198 SER A CA 1
ATOM 1631 C C . SER A 1 198 ? -29.128 2.238 38.806 1.00 96.69 198 SER A C 1
ATOM 1633 O O . SER A 1 198 ? -29.782 2.901 39.609 1.00 96.69 198 SER A O 1
ATOM 1635 N N . PHE A 1 199 ? -29.548 1.056 38.353 1.00 96.81 199 PHE A N 1
ATOM 1636 C CA . PHE A 1 199 ? -30.797 0.437 38.785 1.00 96.81 199 PHE A CA 1
ATOM 1637 C C . PHE A 1 199 ? -30.776 0.131 40.284 1.00 96.81 199 PHE A C 1
ATOM 1639 O O . PHE A 1 199 ? -31.688 0.545 40.991 1.00 96.81 199 PHE A O 1
ATOM 1646 N N . ALA A 1 200 ? -29.704 -0.485 40.788 1.00 94.56 200 ALA A N 1
ATOM 1647 C CA . ALA A 1 200 ? -29.552 -0.767 42.212 1.00 94.56 200 ALA A CA 1
ATOM 1648 C C . ALA A 1 200 ? -29.594 0.517 43.063 1.00 94.56 200 ALA A C 1
ATOM 1650 O O . ALA A 1 200 ? -30.229 0.541 44.114 1.00 94.56 200 ALA A O 1
ATOM 1651 N N . THR A 1 201 ? -28.977 1.613 42.601 1.00 94.81 201 THR A N 1
ATOM 1652 C CA . THR A 1 201 ? -29.046 2.910 43.304 1.00 94.81 201 THR A CA 1
ATOM 1653 C C . THR A 1 201 ? -30.434 3.554 43.269 1.00 94.81 201 THR A C 1
ATOM 1655 O O . THR A 1 201 ? -30.826 4.227 44.219 1.00 94.81 201 THR A O 1
ATOM 1658 N N . LEU A 1 202 ? -31.192 3.361 42.186 1.00 95.00 202 LEU A N 1
ATOM 1659 C CA . LEU A 1 202 ? -32.572 3.841 42.078 1.00 95.00 202 LEU A CA 1
ATOM 1660 C C . LEU A 1 202 ? -33.507 3.019 42.965 1.00 95.00 202 LEU A C 1
ATOM 1662 O O . LEU A 1 202 ? -34.354 3.586 43.648 1.00 95.00 202 LEU A O 1
ATOM 1666 N N . GLU A 1 203 ? -33.320 1.700 42.998 1.00 92.00 203 GLU A N 1
ATOM 1667 C CA . GLU A 1 203 ? -34.096 0.787 43.831 1.00 92.00 203 GLU A CA 1
ATOM 1668 C C . GLU A 1 203 ? -33.953 1.132 45.318 1.00 92.00 203 GLU A C 1
ATOM 1670 O O . GLU A 1 203 ? -34.955 1.227 46.026 1.00 92.00 203 GLU A O 1
ATOM 1675 N N . THR A 1 204 ? -32.728 1.363 45.799 1.00 90.75 204 THR A N 1
ATOM 1676 C CA . THR A 1 204 ? -32.499 1.761 47.197 1.00 90.75 204 THR A CA 1
ATOM 1677 C C . THR A 1 204 ? -33.112 3.123 47.505 1.00 90.75 204 THR A C 1
ATOM 1679 O O . THR A 1 204 ? -33.757 3.276 48.542 1.00 90.75 204 THR A O 1
ATOM 1682 N N . LYS A 1 205 ? -32.988 4.094 46.591 1.00 92.56 205 LYS A N 1
ATOM 1683 C CA . LYS A 1 205 ? -33.612 5.414 46.736 1.00 92.56 205 LYS A CA 1
ATOM 1684 C C . LYS A 1 205 ? -35.136 5.318 46.839 1.00 92.56 205 LYS A C 1
ATOM 1686 O O . LYS A 1 205 ? -35.709 5.871 47.772 1.00 92.56 205 LYS A O 1
ATOM 1691 N N . TRP A 1 206 ? -35.785 4.586 45.935 1.00 89.19 206 TRP A N 1
ATOM 1692 C CA . TRP A 1 206 ? -37.239 4.408 45.959 1.00 89.19 206 TRP A CA 1
ATOM 1693 C C . TRP A 1 206 ? -37.722 3.643 47.185 1.00 89.19 206 TRP A C 1
ATOM 1695 O O . TRP A 1 206 ? -38.743 4.012 47.756 1.00 89.19 206 TRP A O 1
ATOM 1705 N N . LYS A 1 207 ? -36.992 2.613 47.633 1.00 84.31 207 LYS A N 1
ATOM 1706 C CA . LYS A 1 207 ? -37.316 1.920 48.889 1.00 84.31 207 LYS A CA 1
ATOM 1707 C C . LYS A 1 207 ? -37.310 2.886 50.073 1.00 84.31 207 LYS A C 1
ATOM 1709 O O . LYS A 1 207 ? -38.256 2.874 50.854 1.00 84.31 207 LYS A O 1
ATOM 1714 N N . ASN A 1 208 ? -36.300 3.751 50.166 1.00 86.00 208 ASN A N 1
ATOM 1715 C CA . ASN A 1 208 ? -36.209 4.744 51.235 1.00 86.00 208 ASN A CA 1
ATOM 1716 C C . ASN A 1 208 ? -37.343 5.783 51.158 1.00 86.00 208 ASN A C 1
ATOM 1718 O O . ASN A 1 208 ? -38.007 6.022 52.162 1.00 86.00 208 ASN A O 1
ATOM 1722 N N . GLU A 1 209 ? -37.620 6.342 49.973 1.00 86.56 209 GLU A N 1
ATOM 1723 C CA . GLU A 1 209 ? -38.723 7.300 49.765 1.00 86.56 209 GLU A CA 1
ATOM 1724 C C . GLU A 1 209 ? -40.094 6.690 50.104 1.00 86.56 209 GLU A C 1
ATOM 1726 O O . GLU A 1 209 ? -40.945 7.343 50.710 1.00 86.56 209 GLU A O 1
ATOM 1731 N N . LEU A 1 210 ? -40.323 5.423 49.739 1.00 82.25 210 LEU A N 1
ATOM 1732 C CA . LEU A 1 210 ? -41.560 4.714 50.070 1.00 82.25 210 LEU A CA 1
ATOM 1733 C C . LEU A 1 210 ? -41.705 4.478 51.577 1.00 82.25 210 LEU A C 1
ATOM 1735 O O . LEU A 1 210 ? -42.809 4.637 52.096 1.00 82.25 210 LEU A O 1
ATOM 1739 N N . MET A 1 211 ? -40.619 4.128 52.273 1.00 76.69 211 MET A N 1
ATOM 1740 C CA . MET A 1 211 ? -40.625 3.968 53.732 1.00 76.69 211 MET A CA 1
ATOM 1741 C C . MET A 1 211 ? -40.914 5.286 54.460 1.00 76.69 211 MET A C 1
ATOM 1743 O O . MET A 1 211 ? -41.645 5.279 55.446 1.00 76.69 211 MET A O 1
ATOM 1747 N N . GLU A 1 212 ? -40.381 6.409 53.971 1.00 82.06 212 GLU A N 1
ATOM 1748 C CA . GLU A 1 212 ? -40.649 7.738 54.537 1.00 82.06 212 GLU A CA 1
ATOM 1749 C C . GLU A 1 212 ? -42.108 8.160 54.320 1.00 82.06 212 GLU A C 1
ATOM 1751 O O . GLU A 1 212 ? -42.786 8.595 55.251 1.00 82.06 212 GLU A O 1
ATOM 1756 N N . LYS A 1 213 ? -42.620 7.994 53.094 1.00 82.50 213 LYS A N 1
ATOM 1757 C CA . LYS A 1 213 ? -43.981 8.414 52.733 1.00 82.50 213 LYS A CA 1
ATOM 1758 C C . LYS A 1 213 ? -45.065 7.537 53.363 1.00 82.50 213 LYS A C 1
ATOM 1760 O O . LYS A 1 213 ? -46.171 8.015 53.610 1.00 82.50 213 LYS A O 1
ATOM 1765 N N . TYR A 1 214 ? -44.762 6.264 53.615 1.00 77.75 214 TYR A N 1
ATOM 1766 C CA . TYR A 1 214 ? -45.702 5.297 54.173 1.00 77.75 214 TYR A CA 1
ATOM 1767 C C . TYR A 1 214 ? -45.064 4.475 55.308 1.00 77.75 214 TYR A C 1
ATOM 1769 O O . TYR A 1 214 ? -44.772 3.289 55.128 1.00 77.75 214 TYR A O 1
ATOM 1777 N N . PRO A 1 215 ? -44.916 5.054 56.513 1.00 69.25 215 PRO A N 1
ATOM 1778 C CA . PRO A 1 215 ? -44.211 4.418 57.633 1.00 69.25 215 PRO A CA 1
ATOM 1779 C C . PRO A 1 215 ? -44.877 3.128 58.143 1.00 69.25 215 PRO A C 1
ATOM 1781 O O . PRO A 1 215 ? -44.239 2.317 58.810 1.00 69.25 215 PRO A O 1
ATOM 1784 N N . ASN A 1 216 ? -46.153 2.911 57.809 1.00 69.19 216 ASN A N 1
ATOM 1785 C CA . ASN A 1 216 ? -46.932 1.752 58.248 1.00 69.19 216 ASN A CA 1
ATOM 1786 C C . ASN A 1 216 ? -46.909 0.573 57.253 1.00 69.19 216 ASN A C 1
ATOM 1788 O O . ASN A 1 216 ? -47.501 -0.467 57.542 1.00 69.19 216 ASN A O 1
ATOM 1792 N N . ILE A 1 217 ? -46.258 0.706 56.088 1.00 66.31 217 ILE A N 1
ATOM 1793 C CA . ILE A 1 217 ? -46.141 -0.390 55.113 1.00 66.31 217 ILE A CA 1
ATOM 1794 C C . ILE A 1 217 ? -44.955 -1.273 55.504 1.00 66.31 217 ILE A C 1
ATOM 1796 O O . ILE A 1 217 ? -43.797 -0.863 55.431 1.00 66.31 217 ILE A O 1
ATOM 1800 N N . LYS A 1 218 ? -45.239 -2.514 55.908 1.00 66.81 218 LYS A N 1
ATOM 1801 C CA . LYS A 1 218 ? -44.211 -3.512 56.225 1.00 66.81 218 LYS A CA 1
ATOM 1802 C C . LYS A 1 218 ? -43.879 -4.302 54.967 1.00 66.81 218 LYS A C 1
ATOM 1804 O O . LYS A 1 218 ? -44.771 -4.833 54.320 1.00 66.81 218 LYS A O 1
ATOM 1809 N N . PHE A 1 219 ? -42.601 -4.426 54.632 1.00 66.12 219 PHE A N 1
ATOM 1810 C CA . PHE A 1 219 ? -42.154 -5.270 53.524 1.00 66.12 219 PHE A CA 1
ATOM 1811 C C . PHE A 1 219 ? -41.613 -6.596 54.065 1.00 66.12 219 PHE A C 1
ATOM 1813 O O . PHE A 1 219 ? -40.809 -6.603 54.997 1.00 66.12 219 PHE A O 1
ATOM 1820 N N . LYS A 1 220 ? -42.013 -7.724 53.467 1.00 68.69 220 LYS A N 1
ATOM 1821 C CA . LYS A 1 220 ? -41.448 -9.055 53.747 1.00 68.69 220 LYS A CA 1
ATOM 1822 C C . LYS A 1 220 ? -40.940 -9.636 52.431 1.00 68.69 220 LYS A C 1
ATOM 1824 O O . LYS A 1 220 ? -41.689 -9.715 51.465 1.00 68.69 220 LYS A O 1
ATOM 1829 N N . ASN A 1 221 ? -39.654 -9.982 52.367 1.00 67.44 221 ASN A N 1
ATOM 1830 C CA . ASN A 1 221 ? -38.985 -10.475 51.151 1.00 67.44 221 ASN A CA 1
ATOM 1831 C C . ASN A 1 221 ? -39.135 -9.549 49.918 1.00 67.44 221 ASN A C 1
ATOM 1833 O O . ASN A 1 221 ? -39.190 -10.022 48.789 1.00 67.44 221 ASN A O 1
ATOM 1837 N N . GLY A 1 222 ? -39.220 -8.229 50.126 1.00 61.41 222 GLY A N 1
ATOM 1838 C CA . GLY A 1 222 ? -39.363 -7.241 49.046 1.00 61.41 222 GLY A CA 1
ATOM 1839 C C . GLY A 1 222 ? -40.794 -7.017 48.543 1.00 61.41 222 GLY A C 1
ATOM 1840 O O . GLY A 1 222 ? -40.996 -6.164 47.685 1.00 61.41 222 GLY A O 1
ATOM 1841 N N . ILE A 1 223 ? -41.785 -7.721 49.097 1.00 68.56 223 ILE A N 1
ATOM 1842 C CA . ILE A 1 223 ? -43.206 -7.554 48.767 1.00 68.56 223 ILE A CA 1
ATOM 1843 C C . ILE A 1 223 ? -43.879 -6.731 49.882 1.00 68.56 223 ILE A C 1
ATOM 1845 O O . ILE A 1 223 ? -43.635 -7.018 51.062 1.00 68.56 223 ILE A O 1
ATOM 1849 N N . PRO A 1 224 ? -44.696 -5.708 49.555 1.00 63.16 224 PRO A N 1
ATOM 1850 C CA . PRO A 1 224 ? -45.471 -4.980 50.554 1.00 63.16 224 PRO A CA 1
ATOM 1851 C C . PRO A 1 224 ? -46.518 -5.909 51.176 1.00 63.16 224 PRO A C 1
ATOM 1853 O O . PRO A 1 224 ? -47.351 -6.485 50.479 1.00 63.16 224 PRO A O 1
ATOM 1856 N N . VAL A 1 225 ? -46.463 -6.060 52.496 1.00 66.19 225 VAL A N 1
ATOM 1857 C CA . VAL A 1 225 ? -47.458 -6.787 53.283 1.00 66.19 225 VAL A CA 1
ATOM 1858 C C . VAL A 1 225 ? -48.557 -5.795 53.663 1.00 66.19 225 VAL A C 1
ATOM 1860 O O . VAL A 1 225 ? -48.241 -4.715 54.178 1.00 66.19 225 VAL A O 1
ATOM 1863 N N . PRO A 1 226 ? -49.837 -6.112 53.404 1.00 60.62 226 PRO A N 1
ATOM 1864 C CA . PRO A 1 226 ? -50.931 -5.234 53.786 1.00 60.62 226 PRO A CA 1
ATOM 1865 C C . PRO A 1 226 ? -50.981 -5.046 55.316 1.00 60.62 226 PRO A C 1
ATOM 1867 O O . PRO A 1 226 ? -50.581 -5.945 56.061 1.00 60.62 226 PRO A O 1
ATOM 1870 N N . PRO A 1 227 ? -51.464 -3.887 55.802 1.00 60.97 227 PRO A N 1
ATOM 1871 C CA . PRO A 1 227 ? -51.647 -3.649 57.231 1.00 60.97 227 PRO A CA 1
ATOM 1872 C C . PRO A 1 227 ? -52.601 -4.686 57.840 1.00 60.97 227 PRO A C 1
ATOM 1874 O O . PRO A 1 227 ? -53.623 -5.017 57.233 1.00 60.97 227 PRO A O 1
ATOM 1877 N N . GLU A 1 228 ? -52.284 -5.183 59.038 1.00 56.75 228 GLU A N 1
ATOM 1878 C CA .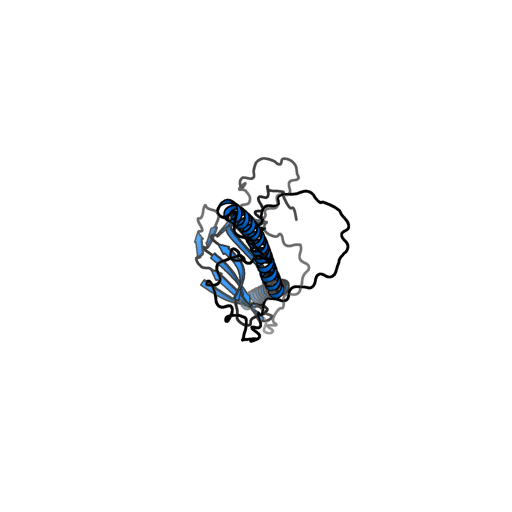 GLU A 1 228 ? -53.145 -6.124 59.764 1.00 56.75 228 GLU A CA 1
ATOM 1879 C C . GLU A 1 228 ? -54.536 -5.499 59.977 1.00 56.75 228 GLU A C 1
ATOM 1881 O O . GLU A 1 228 ? -54.664 -4.470 60.637 1.00 56.75 228 GLU A O 1
ATOM 1886 N N . GLY A 1 229 ? -55.569 -6.100 59.372 1.00 53.91 229 GLY A N 1
ATOM 1887 C CA . GLY A 1 229 ? -56.969 -5.678 59.522 1.00 53.91 229 GLY A CA 1
ATOM 1888 C C . GLY A 1 229 ? -57.768 -5.469 58.230 1.00 53.91 229 GLY A C 1
ATOM 1889 O O . GLY A 1 229 ? -58.985 -5.345 58.312 1.00 53.91 229 GLY A O 1
ATOM 1890 N N . ASN A 1 230 ? -57.147 -5.481 57.043 1.00 47.09 230 ASN A N 1
ATOM 1891 C CA . ASN A 1 230 ? -57.865 -5.360 55.763 1.00 47.09 230 ASN A CA 1
ATOM 1892 C C . ASN A 1 230 ? -57.795 -6.657 54.940 1.00 47.09 230 ASN A C 1
ATOM 1894 O O . ASN A 1 230 ? -56.917 -6.833 54.100 1.00 47.09 230 ASN A O 1
ATOM 1898 N N . ASN A 1 231 ? -58.772 -7.547 55.142 1.00 47.97 231 ASN A N 1
ATOM 1899 C CA . ASN A 1 231 ? -58.901 -8.832 54.435 1.00 47.97 231 ASN A CA 1
ATOM 1900 C C . ASN A 1 231 ? -59.414 -8.733 52.980 1.00 47.97 231 ASN A C 1
ATOM 1902 O O . ASN A 1 231 ? -59.690 -9.760 52.373 1.00 47.97 231 ASN A O 1
ATOM 1906 N N . ASN A 1 232 ? -59.546 -7.534 52.401 1.00 51.66 232 ASN A N 1
ATOM 1907 C CA . ASN A 1 232 ? -60.224 -7.344 51.109 1.00 51.66 232 ASN A CA 1
ATOM 1908 C C . ASN A 1 232 ? -59.339 -6.807 49.974 1.00 51.66 232 ASN A C 1
ATOM 1910 O O . ASN A 1 232 ? -59.862 -6.222 49.029 1.00 51.66 232 ASN A O 1
ATOM 1914 N N . TYR A 1 233 ? -58.020 -7.005 50.013 1.00 46.97 233 TYR A N 1
ATOM 1915 C CA . TYR A 1 233 ? -57.175 -6.651 48.867 1.00 46.97 233 TYR A CA 1
ATOM 1916 C C . TYR A 1 233 ? -56.269 -7.812 48.435 1.00 46.97 233 TYR A C 1
ATOM 1918 O O . TYR A 1 233 ? -55.340 -8.193 49.141 1.00 46.97 233 TYR A O 1
ATOM 1926 N N . TYR A 1 234 ? -56.579 -8.305 47.232 1.00 42.31 234 TYR A N 1
ATOM 1927 C CA . TYR A 1 234 ? -55.974 -9.381 46.440 1.00 42.31 234 TYR A CA 1
ATOM 1928 C C . TYR A 1 234 ? -56.164 -10.823 46.930 1.00 42.31 234 TYR A C 1
ATOM 1930 O O . TYR A 1 234 ? -55.410 -11.363 47.738 1.00 42.31 234 TYR A O 1
ATOM 1938 N N . ASP A 1 235 ? -57.140 -11.473 46.291 1.00 40.09 235 ASP A N 1
ATOM 1939 C CA . ASP A 1 235 ? -57.138 -12.908 46.040 1.00 40.09 235 ASP A CA 1
ATOM 1940 C C . ASP A 1 235 ? -55.787 -13.318 45.423 1.00 40.09 235 ASP A C 1
ATOM 1942 O O . ASP A 1 235 ? -55.361 -12.823 44.378 1.00 40.09 235 ASP A O 1
ATOM 1946 N N . SER A 1 236 ? -55.085 -14.202 46.124 1.00 43.00 236 SER A N 1
ATOM 1947 C CA . SER A 1 236 ? -53.766 -14.739 45.778 1.00 43.00 236 SER A CA 1
ATOM 1948 C C . SER A 1 236 ? -53.870 -15.938 44.821 1.00 43.00 236 SER A C 1
ATOM 1950 O O . SER A 1 236 ? -52.958 -16.764 44.734 1.00 43.00 236 SER A O 1
ATOM 1952 N N . SER A 1 237 ? -54.963 -16.022 44.059 1.00 41.16 237 SER A N 1
ATOM 1953 C CA . SER A 1 237 ? -55.215 -17.047 43.043 1.00 41.16 237 SER A CA 1
ATOM 1954 C C . SER A 1 237 ? -54.426 -16.865 41.734 1.00 41.16 237 SER A C 1
ATOM 1956 O O . SER A 1 237 ? -54.495 -17.724 40.859 1.00 41.16 237 SER A O 1
ATOM 1958 N N . LEU A 1 238 ? -53.584 -15.829 41.610 1.00 37.88 238 LEU A N 1
ATOM 1959 C CA . LEU A 1 238 ? -52.575 -15.712 40.539 1.00 37.88 238 LEU A CA 1
ATOM 1960 C C . LEU A 1 238 ? -51.169 -16.152 40.982 1.00 37.88 238 LEU A C 1
ATOM 1962 O O . LEU A 1 238 ? -50.152 -15.727 40.433 1.00 37.88 238 LEU A O 1
ATOM 1966 N N . THR A 1 239 ? -51.098 -17.050 41.963 1.00 40.19 239 THR A N 1
ATOM 1967 C CA . THR A 1 239 ? -49.920 -17.892 42.158 1.00 40.19 239 THR A CA 1
ATOM 1968 C C . THR A 1 239 ? -49.871 -18.951 41.053 1.00 40.19 239 THR A C 1
ATOM 1970 O O . THR A 1 239 ? -50.607 -19.930 41.068 1.00 40.19 239 THR A O 1
ATOM 1973 N N . LEU A 1 240 ? -48.983 -18.731 40.079 1.00 39.91 240 LEU A N 1
ATOM 1974 C CA . LEU A 1 240 ? -48.157 -19.769 39.447 1.00 39.91 240 LEU A CA 1
ATOM 1975 C C . LEU A 1 240 ? -48.861 -21.122 39.204 1.00 39.91 240 LEU A C 1
ATOM 1977 O O . LEU A 1 240 ? -48.517 -22.144 39.797 1.00 39.91 240 LEU A O 1
ATOM 1981 N N . LYS A 1 241 ? -49.796 -21.154 38.254 1.00 34.06 241 LYS A N 1
ATOM 1982 C CA . LYS A 1 241 ? -49.948 -22.317 37.371 1.00 34.06 241 LYS A CA 1
ATOM 1983 C C . LYS A 1 241 ? -49.411 -21.900 36.005 1.00 34.06 241 LYS A C 1
ATOM 1985 O O . LYS A 1 241 ? -49.767 -20.826 35.532 1.00 34.06 241 LYS A O 1
ATOM 1990 N N . ASN A 1 242 ? -48.547 -22.746 35.439 1.00 33.28 242 ASN A N 1
ATOM 1991 C CA . ASN A 1 242 ? -47.597 -22.522 34.335 1.00 33.28 242 ASN A CA 1
ATOM 1992 C C . ASN A 1 242 ? -46.256 -21.986 34.898 1.00 33.28 242 ASN A C 1
ATOM 1994 O O . ASN A 1 242 ? -46.091 -20.789 35.072 1.00 33.28 242 ASN A O 1
ATOM 1998 N N . ASN A 1 243 ? -45.247 -22.776 35.284 1.00 38.09 243 ASN A N 1
ATOM 1999 C CA . ASN A 1 243 ? -44.814 -24.089 34.795 1.00 38.09 243 ASN A CA 1
ATOM 2000 C C . ASN A 1 243 ? -44.967 -24.256 33.281 1.00 38.09 243 ASN A C 1
ATOM 2002 O O . ASN A 1 243 ? -45.422 -25.286 32.806 1.00 38.09 243 ASN A O 1
ATOM 2006 N N . GLU A 1 244 ? -44.548 -23.241 32.533 1.00 32.81 244 GLU A N 1
ATOM 2007 C CA . GLU A 1 244 ? -43.933 -23.485 31.238 1.00 32.81 244 GLU A CA 1
ATOM 2008 C C . GLU A 1 244 ? -42.511 -22.944 31.293 1.00 32.81 244 GLU A C 1
ATOM 2010 O O . GLU A 1 244 ? -42.247 -21.789 31.628 1.00 32.81 244 GLU A O 1
ATOM 2015 N N . THR A 1 245 ? -41.584 -23.852 31.029 1.00 39.38 245 THR A N 1
ATOM 2016 C CA . THR A 1 245 ? -40.174 -23.617 30.767 1.00 39.38 245 THR A CA 1
ATOM 2017 C C . THR A 1 245 ? -40.016 -22.589 29.652 1.00 39.38 245 THR A C 1
ATOM 2019 O O . THR A 1 245 ? -39.913 -22.940 28.478 1.00 39.38 245 THR A O 1
ATOM 2022 N N . ILE A 1 246 ? -39.956 -21.306 30.002 1.00 32.69 246 ILE A N 1
ATOM 2023 C CA . ILE A 1 246 ? -39.389 -20.303 29.108 1.00 32.69 246 ILE A CA 1
ATOM 2024 C C . ILE A 1 246 ? -37.877 -20.463 29.220 1.00 32.69 246 ILE A C 1
ATOM 2026 O O . ILE A 1 246 ? -37.238 -19.961 30.145 1.00 32.69 246 ILE A O 1
ATOM 2030 N N . HIS A 1 247 ? -37.313 -21.215 28.276 1.00 31.39 247 HIS A N 1
ATOM 2031 C CA . HIS A 1 247 ? -35.892 -21.180 27.966 1.00 31.39 247 HIS A CA 1
ATOM 2032 C C . HIS A 1 247 ? -35.515 -19.740 27.601 1.00 31.39 247 HIS A C 1
ATOM 2034 O O . HIS A 1 247 ? -35.542 -19.334 26.439 1.00 31.39 247 HIS A O 1
ATOM 2040 N N . HIS A 1 248 ? -35.146 -18.946 28.603 1.00 35.47 248 HIS A N 1
ATOM 2041 C CA . HIS A 1 248 ? -34.312 -17.784 28.374 1.00 35.47 248 HIS A CA 1
ATOM 2042 C C . HIS A 1 248 ? -32.950 -18.306 27.918 1.00 35.47 248 HIS A C 1
ATOM 2044 O O . HIS A 1 248 ? -32.084 -18.626 28.728 1.00 35.47 248 HIS A O 1
ATOM 2050 N N . ASN A 1 249 ? -32.760 -18.364 26.600 1.00 36.16 249 ASN A N 1
ATOM 2051 C CA . ASN A 1 249 ? -31.439 -18.384 25.981 1.00 36.16 249 ASN A CA 1
ATOM 2052 C C . ASN A 1 249 ? -30.774 -17.015 26.216 1.00 36.16 249 ASN A C 1
ATOM 2054 O O . ASN A 1 249 ? -30.576 -16.225 25.296 1.00 36.16 249 ASN A O 1
ATOM 2058 N N . GLY A 1 250 ? -30.483 -16.699 27.478 1.00 43.59 250 GLY A N 1
ATOM 2059 C CA . GLY A 1 250 ? -29.414 -15.770 27.806 1.00 43.59 250 GLY A CA 1
ATOM 2060 C C . GLY A 1 250 ? -28.081 -16.447 27.474 1.00 43.59 250 GLY A C 1
ATOM 2061 O O . GLY A 1 250 ? -27.989 -17.674 27.577 1.00 43.59 250 GLY A O 1
ATOM 2062 N N . PRO A 1 251 ? -27.048 -15.700 27.048 1.00 40.88 251 PRO A N 1
ATOM 2063 C CA . PRO A 1 251 ? -25.732 -16.295 26.864 1.00 40.88 251 PRO A CA 1
ATOM 2064 C C . PRO A 1 251 ? -25.290 -16.931 28.193 1.00 40.88 251 PRO A C 1
ATOM 2066 O O . PRO A 1 251 ? -25.584 -16.367 29.254 1.00 40.88 251 PRO A O 1
ATOM 2069 N N . PRO A 1 252 ? -24.628 -18.102 28.165 1.00 40.34 252 PRO A N 1
ATOM 2070 C CA . PRO A 1 252 ? -24.266 -18.814 29.378 1.00 40.34 252 PRO A CA 1
ATOM 2071 C C . PRO A 1 252 ? -23.413 -17.907 30.266 1.00 40.34 252 PRO A C 1
ATOM 2073 O O . PRO A 1 252 ? -22.380 -17.382 29.846 1.00 40.34 252 PRO A O 1
ATOM 2076 N N . LEU A 1 253 ? -23.871 -17.719 31.503 1.00 34.84 253 LEU A N 1
ATOM 2077 C CA . LEU A 1 253 ? -23.048 -17.189 32.578 1.00 34.84 253 LEU A CA 1
ATOM 2078 C C . LEU A 1 253 ? -21.861 -18.140 32.726 1.00 34.84 253 LEU A C 1
ATOM 2080 O O . LEU A 1 253 ? -22.031 -19.286 33.142 1.00 34.84 253 LEU A O 1
ATOM 2084 N N . PHE A 1 254 ? -20.668 -17.676 32.356 1.00 33.72 254 PHE A N 1
ATOM 2085 C CA . PHE A 1 254 ? -19.435 -18.364 32.708 1.00 33.72 254 PHE A CA 1
ATOM 2086 C C . PHE A 1 254 ? -19.416 -18.537 34.229 1.00 33.72 254 PHE A C 1
ATOM 2088 O O . PHE A 1 254 ? -19.424 -17.559 34.979 1.00 33.72 254 PHE A O 1
ATOM 2095 N N . GLN A 1 255 ? -19.440 -19.793 34.675 1.00 32.62 255 GLN A N 1
ATOM 2096 C CA . GLN A 1 255 ? -19.169 -20.151 36.057 1.00 32.62 255 GLN A CA 1
ATOM 2097 C C . GLN A 1 255 ? -17.777 -19.632 36.415 1.00 32.62 255 GLN A C 1
ATOM 2099 O O . GLN A 1 255 ? -16.780 -19.975 35.777 1.00 32.62 255 GLN A O 1
ATOM 2104 N N . ASN A 1 256 ? -17.729 -18.783 37.438 1.00 30.59 256 ASN A N 1
ATOM 2105 C CA . ASN A 1 256 ? -16.496 -18.346 38.067 1.00 30.59 256 ASN A CA 1
ATOM 2106 C C . ASN A 1 256 ? -15.787 -19.571 38.655 1.00 30.59 256 ASN A C 1
ATOM 2108 O O . ASN A 1 256 ? -16.131 -20.024 39.745 1.00 30.59 256 ASN A O 1
ATOM 2112 N N . ASN A 1 257 ? -14.769 -20.072 37.959 1.00 30.59 257 ASN A N 1
ATOM 2113 C CA . ASN A 1 257 ? -13.699 -20.789 38.631 1.00 30.59 257 ASN A CA 1
ATOM 2114 C C . ASN A 1 257 ? -12.927 -19.771 39.470 1.00 30.59 257 ASN A C 1
ATOM 2116 O O . ASN A 1 257 ? -12.424 -18.765 38.968 1.00 30.59 257 ASN A O 1
ATOM 2120 N N . SER A 1 258 ? -12.881 -20.039 40.769 1.00 31.64 258 SER A N 1
ATOM 2121 C CA . SER A 1 258 ? -12.078 -19.345 41.763 1.00 31.64 258 SER A CA 1
ATOM 2122 C C . SER A 1 258 ? -10.611 -19.291 41.331 1.00 31.64 258 SER A C 1
ATOM 2124 O O . SER A 1 258 ? -9.885 -20.275 41.465 1.00 31.64 258 SER A O 1
ATOM 2126 N N . PHE A 1 259 ? -10.168 -18.131 40.850 1.00 29.73 259 PHE A N 1
ATOM 2127 C CA . PHE A 1 259 ? -8.753 -17.795 40.776 1.00 29.73 259 PHE A CA 1
ATOM 2128 C C . PHE A 1 259 ? -8.400 -16.886 41.950 1.00 29.73 259 PHE A C 1
ATOM 2130 O O . PHE A 1 259 ? -8.994 -15.826 42.146 1.00 29.73 259 PHE A O 1
ATOM 2137 N N . HIS A 1 260 ? -7.443 -17.357 42.747 1.00 29.92 260 HIS A N 1
ATOM 2138 C CA . HIS A 1 260 ? -6.824 -16.632 43.846 1.00 29.92 260 HIS A CA 1
ATOM 2139 C C . HIS A 1 260 ? -6.367 -15.238 43.403 1.00 29.92 260 HIS A C 1
ATOM 2141 O O . HIS A 1 260 ? -5.567 -15.087 42.482 1.00 29.92 260 HIS A O 1
ATOM 2147 N N . SER A 1 261 ? -6.843 -14.218 44.112 1.00 27.50 261 SER A N 1
ATOM 2148 C CA . SER A 1 261 ? -6.338 -12.855 44.032 1.00 27.50 261 SER A CA 1
ATOM 2149 C C . SER A 1 261 ? -4.982 -12.759 44.735 1.00 27.50 261 SER A C 1
ATOM 2151 O O . SER A 1 261 ? -4.921 -12.786 45.964 1.00 27.50 261 SER A O 1
ATOM 2153 N N . THR A 1 262 ? -3.900 -12.589 43.979 1.00 27.03 262 THR A N 1
ATOM 2154 C CA . THR A 1 262 ? -2.708 -11.902 44.489 1.00 27.03 262 THR A CA 1
ATOM 2155 C C . THR A 1 262 ? -2.837 -10.426 44.151 1.00 27.03 262 THR A C 1
ATOM 2157 O O . THR A 1 262 ? -2.948 -10.042 42.988 1.00 27.03 262 THR A O 1
ATOM 2160 N N . SER A 1 263 ? -2.864 -9.611 45.197 1.00 30.61 263 SER A N 1
ATOM 2161 C CA . SER A 1 263 ? -2.900 -8.159 45.151 1.00 30.61 263 SER A CA 1
ATOM 2162 C C . SER A 1 263 ? -1.652 -7.583 44.482 1.00 30.61 263 SER A C 1
ATOM 2164 O O . SER A 1 263 ? -0.549 -7.700 45.014 1.00 30.61 263 SER A O 1
ATOM 2166 N N . SER A 1 264 ? -1.841 -6.860 43.387 1.00 29.22 264 SER A N 1
ATOM 2167 C CA . SER A 1 264 ? -0.983 -5.735 43.027 1.00 29.22 264 SER A CA 1
ATOM 2168 C C . SER A 1 264 ? -1.811 -4.725 42.239 1.00 29.22 264 SER A C 1
ATOM 2170 O O . SER A 1 264 ? -2.306 -4.992 41.147 1.00 29.22 264 SER A O 1
ATOM 2172 N N . SER A 1 265 ? -2.025 -3.559 42.843 1.00 35.03 265 SER A N 1
ATOM 2173 C CA . SER A 1 265 ? -2.597 -2.396 42.171 1.00 35.03 265 SER A CA 1
ATOM 2174 C C . SER A 1 265 ? -1.662 -1.932 41.054 1.00 35.03 265 SER A C 1
ATOM 2176 O O . SER A 1 265 ? -0.461 -1.808 41.304 1.00 35.03 265 SER A O 1
ATOM 2178 N N . PRO A 1 266 ? -2.199 -1.529 39.891 1.00 29.97 266 PRO A N 1
ATOM 2179 C CA . PRO A 1 266 ? -1.557 -0.498 39.109 1.00 29.97 266 PRO A CA 1
ATOM 2180 C C . PRO A 1 266 ? -2.462 0.720 38.953 1.00 29.97 266 PRO A C 1
ATOM 2182 O O . PRO A 1 266 ? -3.675 0.667 38.751 1.00 29.97 266 PRO A O 1
ATOM 2185 N N . THR A 1 267 ? -1.775 1.834 39.100 1.00 27.62 267 THR A N 1
ATOM 2186 C CA . THR A 1 267 ? -2.139 3.227 38.945 1.00 27.62 267 THR A CA 1
ATOM 2187 C C . THR A 1 267 ? -3.028 3.488 37.729 1.00 27.62 267 THR A C 1
ATOM 2189 O O . THR A 1 267 ? -2.792 2.992 36.630 1.00 27.62 267 THR A O 1
ATOM 2192 N N . VAL A 1 268 ? -4.040 4.329 37.940 1.00 33.28 268 VAL A N 1
ATOM 2193 C CA . VAL A 1 268 ? -4.905 4.903 36.907 1.00 33.28 268 VAL A CA 1
ATOM 2194 C C . VAL A 1 268 ? -4.052 5.729 35.944 1.00 33.28 268 VAL A C 1
ATOM 2196 O O . VAL A 1 268 ? -3.697 6.866 36.251 1.00 33.28 268 VAL A O 1
ATOM 2199 N N . GLU A 1 269 ? -3.761 5.182 34.765 1.00 28.34 269 GLU A N 1
ATOM 2200 C CA . GLU A 1 269 ? -3.232 5.945 33.638 1.00 28.34 269 GLU A CA 1
ATOM 2201 C C . GLU A 1 269 ? -4.298 6.063 32.542 1.00 28.34 269 GLU A C 1
ATOM 2203 O O . GLU A 1 269 ? -4.928 5.108 32.088 1.00 28.34 269 GLU A O 1
ATOM 2208 N N . ARG A 1 270 ? -4.587 7.315 32.201 1.00 36.53 270 ARG A N 1
ATOM 2209 C CA . ARG A 1 270 ? -5.731 7.763 31.414 1.00 36.53 270 ARG A CA 1
ATOM 2210 C C . ARG A 1 270 ? -5.403 7.629 29.925 1.00 36.53 270 ARG A C 1
ATOM 2212 O O . ARG A 1 270 ? -5.095 8.626 29.275 1.00 36.53 270 ARG A O 1
ATOM 2219 N N . GLU A 1 271 ? -5.469 6.424 29.365 1.00 28.80 271 GLU A N 1
ATOM 2220 C CA . GLU A 1 271 ? -5.241 6.234 27.927 1.00 28.80 271 GLU A CA 1
ATOM 2221 C C . GLU A 1 271 ? -6.487 6.568 27.095 1.00 28.80 271 GLU A C 1
ATOM 2223 O O . GLU A 1 271 ? -7.507 5.878 27.081 1.00 28.80 271 GLU A O 1
ATOM 2228 N N . ARG A 1 272 ? -6.384 7.691 26.379 1.00 33.19 272 ARG A N 1
ATOM 2229 C CA . ARG A 1 272 ? -7.276 8.083 25.289 1.00 33.19 272 ARG A CA 1
ATOM 2230 C C . ARG A 1 272 ? -7.191 7.057 24.161 1.00 33.19 272 ARG A C 1
ATOM 2232 O O . ARG A 1 272 ? -6.101 6.735 23.695 1.00 33.19 272 ARG A O 1
ATOM 2239 N N . SER A 1 273 ? -8.353 6.661 23.657 1.00 31.80 273 SER A N 1
ATOM 2240 C CA . SER A 1 273 ? -8.558 5.907 22.423 1.00 31.80 273 SER A CA 1
ATOM 2241 C C . SER A 1 273 ? -7.701 6.482 21.288 1.00 31.80 273 SER A C 1
ATOM 2243 O O . SER A 1 273 ? -7.964 7.574 20.781 1.00 31.80 273 SER A O 1
ATOM 2245 N N . ARG A 1 274 ? -6.649 5.759 20.896 1.00 32.91 274 ARG A N 1
ATOM 2246 C CA . ARG A 1 274 ? -5.850 6.046 19.703 1.00 32.91 274 ARG A CA 1
ATOM 2247 C C . ARG A 1 274 ? -6.205 5.029 18.629 1.00 32.91 274 ARG A C 1
ATOM 2249 O O . ARG A 1 274 ? -5.663 3.930 18.598 1.00 32.91 274 ARG A O 1
ATOM 2256 N N . THR A 1 275 ? -7.056 5.429 17.691 1.00 32.03 275 THR A N 1
ATOM 2257 C CA . THR A 1 275 ? -6.948 4.960 16.308 1.00 32.03 275 THR A CA 1
ATOM 2258 C C . THR A 1 275 ? -5.507 5.221 15.871 1.00 32.03 275 THR A C 1
ATOM 2260 O O . THR A 1 275 ? -5.085 6.378 15.806 1.00 32.03 275 THR A O 1
ATOM 2263 N N . LYS A 1 276 ? -4.716 4.172 15.614 1.00 33.38 276 LYS A N 1
ATOM 2264 C CA . LYS A 1 276 ? -3.357 4.315 15.070 1.00 33.38 276 LYS A CA 1
ATOM 2265 C C . LYS A 1 276 ? -3.439 4.710 13.594 1.00 33.38 276 LYS A C 1
ATOM 2267 O O . LYS A 1 276 ? -3.091 3.956 12.701 1.00 33.38 276 LYS A O 1
ATOM 2272 N N . SER A 1 277 ? -3.882 5.938 13.343 1.00 30.02 277 SER A N 1
ATOM 2273 C CA . SER A 1 277 ? -3.504 6.672 12.144 1.00 30.02 277 SER A CA 1
ATOM 2274 C C . SER A 1 277 ? -2.104 7.212 12.405 1.00 30.02 277 SER A C 1
ATOM 2276 O O . SER A 1 277 ? -1.893 8.155 13.171 1.00 30.02 277 SER A O 1
ATOM 2278 N N . ILE A 1 278 ? -1.113 6.554 11.817 1.00 33.03 278 ILE A N 1
ATOM 2279 C CA . ILE A 1 278 ? 0.274 6.993 11.875 1.00 33.03 278 ILE A CA 1
ATOM 2280 C C . ILE A 1 278 ? 0.392 8.255 10.999 1.00 33.03 278 ILE A C 1
ATOM 2282 O O . ILE A 1 278 ? 0.694 8.205 9.813 1.00 33.03 278 ILE A O 1
ATOM 2286 N N . LYS A 1 279 ? 0.133 9.430 11.588 1.00 31.52 279 LYS A N 1
ATOM 2287 C CA . LYS A 1 279 ? 0.596 10.715 11.043 1.00 31.52 279 LYS A CA 1
ATOM 2288 C C . LYS A 1 279 ? 2.096 10.809 11.306 1.00 31.52 279 LYS A C 1
ATOM 2290 O O . LYS A 1 279 ? 2.527 11.366 12.314 1.00 31.52 279 LYS A O 1
ATOM 2295 N N . ILE A 1 280 ? 2.906 10.267 10.398 1.00 34.03 280 ILE A N 1
ATOM 2296 C CA . ILE A 1 280 ? 4.342 10.557 10.372 1.00 34.03 280 ILE A CA 1
ATOM 2297 C C . ILE A 1 280 ? 4.505 12.019 9.953 1.00 34.03 280 ILE A C 1
ATOM 2299 O O . ILE A 1 280 ? 4.522 12.358 8.775 1.00 34.03 280 ILE A O 1
ATOM 2303 N N . ARG A 1 281 ? 4.639 12.908 10.937 1.00 35.97 281 ARG A N 1
ATOM 2304 C CA . ARG A 1 281 ? 5.258 14.220 10.741 1.00 35.97 281 ARG A CA 1
ATOM 2305 C C . ARG A 1 281 ? 6.749 14.043 11.025 1.00 35.97 281 ARG A C 1
ATOM 2307 O O . ARG A 1 281 ? 7.226 14.400 12.096 1.00 35.97 281 ARG A O 1
ATOM 2314 N N . LYS A 1 282 ? 7.482 13.400 10.109 1.00 37.12 282 LYS A N 1
ATOM 2315 C CA . LYS A 1 282 ? 8.943 13.312 10.225 1.00 37.12 282 LYS A CA 1
ATOM 2316 C C . LYS A 1 282 ? 9.581 14.531 9.573 1.00 37.12 282 LYS A C 1
ATOM 2318 O O . LYS A 1 282 ? 9.509 14.719 8.361 1.00 37.12 282 LYS A O 1
ATOM 2323 N N . ARG A 1 283 ? 10.215 15.331 10.436 1.00 33.69 283 ARG A N 1
ATOM 2324 C CA . ARG A 1 283 ? 11.405 16.125 10.122 1.00 33.69 283 ARG A CA 1
ATOM 2325 C C . ARG A 1 283 ? 12.367 15.246 9.325 1.00 33.69 283 ARG A C 1
ATOM 2327 O O . ARG A 1 283 ? 12.575 14.082 9.663 1.00 33.69 283 ARG A O 1
ATOM 2334 N N . ILE A 1 284 ? 12.899 15.823 8.261 1.00 37.75 284 ILE A N 1
ATOM 2335 C CA . ILE A 1 284 ? 13.828 15.203 7.326 1.00 37.75 284 ILE A CA 1
ATOM 2336 C C . ILE A 1 284 ? 15.077 14.770 8.104 1.00 37.75 284 ILE A C 1
ATOM 2338 O O . ILE A 1 284 ? 15.898 15.597 8.479 1.00 37.75 284 ILE A O 1
ATOM 2342 N N . SER A 1 285 ? 15.217 13.469 8.350 1.00 33.56 285 SER A N 1
ATOM 2343 C CA . SER A 1 285 ? 16.505 12.843 8.639 1.00 33.56 285 SER A CA 1
ATOM 2344 C C . SER A 1 285 ? 16.896 12.056 7.395 1.00 33.56 285 SER A C 1
ATOM 2346 O O . SER A 1 285 ? 16.211 11.097 7.028 1.00 33.56 285 SER A O 1
ATOM 2348 N N . LYS A 1 286 ? 17.948 12.526 6.717 1.00 30.91 286 LYS A N 1
ATOM 2349 C CA . LYS A 1 286 ? 18.537 11.931 5.512 1.00 30.91 286 LYS A CA 1
ATOM 2350 C C . LYS A 1 286 ? 18.799 10.435 5.764 1.00 30.91 286 LYS A C 1
ATOM 2352 O O . LYS A 1 286 ? 19.663 10.095 6.561 1.00 30.91 286 LYS A O 1
ATOM 2357 N N . PHE A 1 287 ? 18.060 9.553 5.092 1.00 27.45 287 PHE A N 1
ATOM 2358 C CA . PHE A 1 287 ? 18.469 8.160 4.909 1.00 27.45 287 PHE A CA 1
ATOM 2359 C C . PHE A 1 287 ? 19.301 8.103 3.626 1.00 27.45 287 PHE A C 1
ATOM 2361 O O . PHE A 1 287 ? 18.800 8.429 2.549 1.00 27.45 287 PHE A O 1
ATOM 2368 N N . ARG A 1 288 ? 20.583 7.763 3.775 1.00 29.05 288 ARG A N 1
ATOM 2369 C CA . ARG A 1 288 ? 21.530 7.490 2.689 1.00 29.05 288 ARG A CA 1
ATOM 2370 C C . ARG A 1 288 ? 21.524 5.968 2.495 1.00 29.05 288 ARG A C 1
ATOM 2372 O O . ARG A 1 288 ? 21.810 5.248 3.448 1.00 29.05 288 ARG A O 1
ATOM 2379 N N . ILE A 1 289 ? 21.112 5.512 1.314 1.00 33.31 289 ILE A N 1
ATOM 2380 C CA . ILE A 1 289 ? 21.420 4.180 0.772 1.00 33.31 289 ILE A CA 1
ATOM 2381 C C . ILE A 1 289 ? 22.427 4.427 -0.342 1.00 33.31 289 ILE A C 1
ATOM 2383 O O . ILE A 1 289 ? 22.185 5.398 -1.099 1.00 33.31 289 ILE A O 1
#